Protein AF-A0A1I5AFT9-F1 (afdb_monomer)

Solvent-accessible surface area (backbone atoms only — not comparable to full-atom values): 16096 Å² total; per-residue (Å²): 145,75,62,68,69,51,54,53,48,53,50,51,53,49,50,52,51,50,51,50,50,51,50,50,50,52,49,52,54,50,49,52,52,50,52,48,53,51,50,56,48,51,54,50,51,52,60,47,51,57,49,50,54,50,50,52,51,54,49,51,52,52,52,54,47,54,51,51,53,50,50,50,52,51,49,51,53,49,51,53,50,50,52,52,49,49,54,51,50,5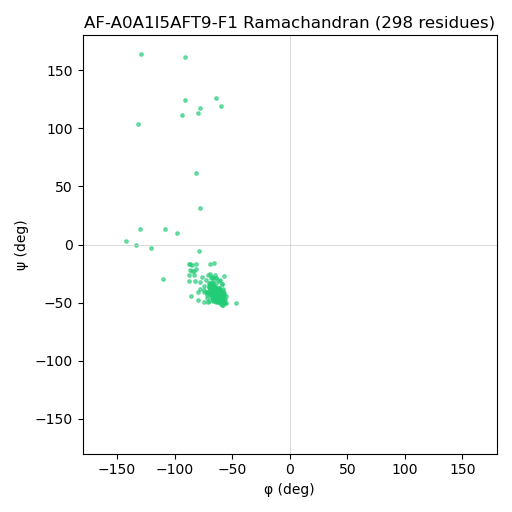1,54,50,49,51,53,50,52,52,51,51,52,52,52,50,52,50,49,52,52,53,44,50,54,49,37,72,68,31,66,67,55,48,52,29,45,51,52,53,52,47,53,54,48,50,52,51,51,50,54,52,50,55,49,52,54,52,50,53,54,49,53,64,58,35,68,72,44,90,49,64,70,58,23,54,54,53,47,52,53,51,49,54,51,50,50,51,49,52,55,45,52,54,51,51,47,52,51,53,52,51,52,52,49,51,52,50,40,62,74,58,48,75,46,74,63,50,55,51,50,53,51,50,52,51,40,49,54,50,78,36,42,70,62,48,41,71,78,44,84,59,54,58,58,59,52,51,51,50,54,49,51,51,50,53,51,54,46,41,48,72,64,46,87,49,68,66,61,36,50,52,51,54,50,50,51,51,50,47,55,49,48,52,53,48,48,55,48,41,60,61,43,47,69,49,46,63,65,64,47,57,64,58,61,54,60,66,65,76,76,114

Secondary structure (DSSP, 8-state):
--SHHHHHHHHHHHHHHHHHHHHHHHHHHHHHHHHHHHHHHHHHHHHHHHHHHHHHHHHHHHHHHHHHHHHHHHHHHHHHHHHHHHHHHHHHHHHHHHHHHHHHHHHHHHHHHHHHH-HHHHHHHHHHHHHHHHHHHHHHHHHHHHHHHHHHHHTT-S-HHHHHHHHHHHHHHHHHHHHHHHHHHHHHHHHHHHHHHHHHS-SHHHHHHHHHHHHHHHHSHHHHHHH--S-HHHHHHHHHHHHHHHHHHHH---HHHHHHHHHHHHHHHHHHHHHHHHHHHHHHHHHHHHHHHHHHHS--

pLDDT: mean 79.4, std 15.97, range [33.69, 96.88]

Mean predicted aligned error: 16.54 Å

Foldseek 3Di:
DPPPVVVVVVVVVVVVVVVVVVVVVVVVVVVVVVVVVVVVVVVVVVVVVVVVVVVVVVVVVVVVVVVVVVVVVVVVVVVVVVVVVVVVVVVVVVVVVVVVVVVLVVLVVVLVVLCVVDPLNVVLVVVVVVVVVVVVVVVVVVLVVVLVVLLVVLVPPPDPVVSVVVSVVVNVVVVCVVCVCVVVVCVVVVVVVVVLCVVQPPDPVNSVVLSVLSNCCRVCVVVCCVVPVHRSVVVSVVVNVVVSLVSSLVRDPDPVVNVCSVVVVVCVVVVVVVVVVCVVCVVVVVVVVVVVVVVVVVPD

Radius of gyration: 55.95 Å; Cα contacts (8 Å, |Δi|>4): 75; chains: 1; bounding box: 108×81×176 Å

Sequence (300 aa):
MKLSEKRTKEKAEAEVKAAKANAQKAIADAETRAQKAIGDLADRESKVSIREAKIEWEVGQRAGKIVREFEQKLWKKHEEKQKQLSKKYDAMTIKYKSVMYASLLYGIITTLITAIQSETIQTDLIRAVQMLGQGTEMLVTTMYEAIKAIAGITSYIPNEFLSIVVYWVIIVFLSVAMLGIVGIGLFIVGRKYYSFFVEYQKDELTVFVCLMDLALMVFADKLIKTIIPVNIVIIGIVIFCIYSALRGVIEMKDKDAQYKLVSGVIVSFIGVGVTALLIHMIGGWVILALPFAGLFILKG

Structure (mmCIF, N/CA/C/O backbone):
data_AF-A0A1I5AFT9-F1
#
_entry.id   AF-A0A1I5AFT9-F1
#
loop_
_atom_site.group_PDB
_atom_site.id
_atom_site.type_symbol
_atom_site.label_atom_id
_atom_site.label_alt_id
_atom_site.label_comp_id
_atom_site.label_asym_id
_atom_site.label_entity_id
_atom_site.label_seq_id
_atom_site.pdbx_PDB_ins_code
_atom_site.Cartn_x
_atom_site.Cartn_y
_atom_site.Cartn_z
_atom_site.occupancy
_atom_site.B_iso_or_equiv
_atom_site.auth_seq_id
_atom_site.auth_comp_id
_atom_site.auth_asym_id
_atom_site.auth_atom_id
_atom_site.pdbx_PDB_model_num
ATOM 1 N N . MET A 1 1 ? -66.348 -58.637 119.161 1.00 49.78 1 MET A N 1
ATOM 2 C CA . MET A 1 1 ? -65.214 -57.839 118.640 1.00 49.78 1 MET A CA 1
ATOM 3 C C . MET A 1 1 ? -64.905 -58.098 117.147 1.00 49.78 1 MET A C 1
ATOM 5 O O . MET A 1 1 ? -63.752 -58.047 116.768 1.00 49.78 1 MET A O 1
ATOM 9 N N . LYS A 1 2 ? -65.900 -58.372 116.274 1.00 51.91 2 LYS A N 1
ATOM 10 C CA . LYS A 1 2 ? -65.671 -58.613 114.821 1.00 51.91 2 LYS A CA 1
ATOM 11 C C . LYS A 1 2 ? -66.625 -57.857 113.868 1.00 51.91 2 LYS A C 1
ATOM 13 O O . LYS A 1 2 ? -66.508 -58.000 112.658 1.00 51.91 2 LYS A O 1
ATOM 18 N N . LEU A 1 3 ? -67.574 -57.063 114.389 1.00 52.12 3 LEU A N 1
ATOM 19 C CA . LEU A 1 3 ? -68.638 -56.430 113.584 1.00 52.12 3 LEU A CA 1
ATOM 20 C C . LEU A 1 3 ? -68.495 -54.901 113.440 1.00 52.12 3 LEU A C 1
ATOM 22 O O . LEU A 1 3 ? -68.893 -54.353 112.415 1.00 52.12 3 LEU A O 1
ATOM 26 N N . SER A 1 4 ? -67.912 -54.208 114.430 1.00 55.78 4 SER A N 1
ATOM 27 C CA . SER A 1 4 ? -67.738 -52.746 114.382 1.00 55.78 4 SER A CA 1
ATOM 28 C C . SER A 1 4 ? -66.617 -52.325 113.432 1.00 55.78 4 SER A C 1
ATOM 30 O O . SER A 1 4 ? -66.825 -51.398 112.661 1.00 55.78 4 SER A O 1
ATOM 32 N N . GLU A 1 5 ? -65.498 -53.059 113.397 1.00 57.16 5 GLU A N 1
ATOM 33 C CA . GLU A 1 5 ? -64.393 -52.838 112.445 1.00 57.16 5 GLU A CA 1
ATOM 34 C C . GLU A 1 5 ? -64.798 -53.065 110.982 1.00 57.16 5 GLU A C 1
ATOM 36 O O . GLU A 1 5 ? -64.247 -52.441 110.078 1.00 57.16 5 GLU A O 1
ATOM 41 N N . LYS A 1 6 ? -65.782 -53.939 110.733 1.00 58.44 6 LYS A N 1
ATOM 42 C CA . LYS A 1 6 ? -66.264 -54.238 109.379 1.00 58.44 6 LYS A CA 1
ATOM 43 C C . LYS A 1 6 ? -67.120 -53.094 108.823 1.00 58.44 6 LYS A C 1
ATOM 45 O O . LYS A 1 6 ? -66.934 -52.702 107.679 1.00 58.44 6 LYS A O 1
ATOM 50 N N . ARG A 1 7 ? -67.979 -52.495 109.661 1.00 61.03 7 ARG A N 1
ATOM 51 C CA . ARG A 1 7 ? -68.797 -51.324 109.294 1.00 61.03 7 ARG A CA 1
ATOM 52 C C . ARG A 1 7 ? -67.974 -50.048 109.122 1.00 61.03 7 ARG A C 1
ATOM 54 O O . ARG A 1 7 ? -68.286 -49.260 108.237 1.00 61.03 7 ARG A O 1
ATOM 61 N N . THR A 1 8 ? -66.937 -49.823 109.933 1.00 64.75 8 THR A N 1
ATOM 62 C CA . THR A 1 8 ? -66.026 -48.682 109.728 1.00 64.75 8 THR A CA 1
ATOM 63 C C . THR A 1 8 ? -65.158 -48.858 108.486 1.00 64.75 8 THR A C 1
ATOM 65 O O . THR A 1 8 ? -64.966 -47.881 107.767 1.00 64.75 8 THR A O 1
ATOM 68 N N . LYS A 1 9 ? -64.712 -50.083 108.167 1.00 67.81 9 LYS A N 1
ATOM 69 C CA . LYS A 1 9 ? -64.052 -50.373 106.883 1.00 67.81 9 LYS A CA 1
ATOM 70 C C . LYS A 1 9 ? -64.972 -50.162 105.682 1.00 67.81 9 LYS A C 1
ATOM 72 O O . LYS A 1 9 ? -64.572 -49.466 104.762 1.00 67.81 9 LYS A O 1
ATOM 77 N N . GLU A 1 10 ? -66.204 -50.668 105.710 1.00 69.69 10 GLU A N 1
ATOM 78 C CA . GLU A 1 10 ? -67.164 -50.484 104.607 1.00 69.69 10 GLU A CA 1
ATOM 79 C C . GLU A 1 10 ? -67.509 -49.006 104.369 1.00 69.69 10 GLU A C 1
ATOM 81 O O . GLU A 1 10 ? -67.641 -48.573 103.225 1.00 69.69 10 GLU A O 1
ATOM 86 N N . LYS A 1 11 ? -67.620 -48.204 105.437 1.00 69.62 11 LYS A N 1
ATOM 87 C CA . LYS A 1 11 ? -67.913 -46.768 105.331 1.00 69.62 11 LYS A CA 1
ATOM 88 C C . LYS A 1 11 ? -66.717 -45.972 104.796 1.00 69.62 11 LYS A C 1
ATOM 90 O O . LYS A 1 11 ? -66.899 -45.122 103.931 1.00 69.62 11 LYS A O 1
ATOM 95 N N . ALA A 1 12 ? -65.503 -46.302 105.242 1.00 73.56 12 ALA A N 1
ATOM 96 C CA . ALA A 1 12 ? -64.273 -45.722 104.708 1.00 73.56 12 ALA A CA 1
ATOM 97 C C . ALA A 1 12 ? -64.044 -46.124 103.239 1.00 73.56 12 ALA A C 1
ATOM 99 O O . ALA A 1 12 ? -63.680 -45.288 102.418 1.00 73.56 12 ALA A O 1
ATOM 100 N N . GLU A 1 13 ? -64.320 -47.376 102.870 1.00 73.31 13 GLU A N 1
ATOM 101 C CA . GLU A 1 13 ? -64.258 -47.841 101.481 1.00 73.31 13 GLU A CA 1
ATOM 102 C C . GLU A 1 13 ? -65.305 -47.148 100.595 1.00 73.31 13 GLU A C 1
ATOM 104 O O . GLU A 1 13 ? -65.000 -46.788 99.457 1.00 73.31 13 GLU A O 1
ATOM 109 N N . ALA A 1 14 ? -66.513 -46.892 101.109 1.00 75.19 14 ALA A N 1
ATOM 110 C CA . ALA A 1 14 ? -67.554 -46.154 100.395 1.00 75.19 14 ALA A CA 1
ATOM 111 C C . ALA A 1 14 ? -67.197 -44.670 100.189 1.00 75.19 14 ALA A C 1
ATOM 113 O O . ALA A 1 14 ? -67.382 -44.147 99.088 1.00 75.19 14 ALA A O 1
ATOM 114 N N . GLU A 1 15 ? -66.640 -44.001 101.202 1.00 75.38 15 GLU A N 1
ATOM 115 C CA . GLU A 1 15 ? -66.175 -42.610 101.101 1.00 75.38 15 GLU A CA 1
ATOM 116 C C . GLU A 1 15 ? -64.971 -42.475 100.162 1.00 75.38 15 GLU A C 1
ATOM 118 O O . GLU A 1 15 ? -64.952 -41.579 99.318 1.00 75.38 15 GLU A O 1
ATOM 123 N N . VAL A 1 16 ? -64.017 -43.411 100.208 1.00 78.50 16 VAL A N 1
ATOM 124 C CA . VAL A 1 16 ? -62.902 -43.468 99.250 1.00 78.50 16 VAL A CA 1
ATOM 125 C C . VAL A 1 16 ? -63.422 -43.690 97.830 1.00 78.50 16 VAL A C 1
ATOM 127 O O . VAL A 1 16 ? -62.942 -43.051 96.896 1.00 78.50 16 VAL A O 1
ATOM 130 N N . LYS A 1 17 ? -64.436 -44.542 97.638 1.00 79.12 17 LYS A N 1
ATOM 131 C CA . LYS A 1 17 ? -65.036 -44.791 96.318 1.00 79.12 17 LYS A CA 1
ATOM 132 C C . LYS A 1 17 ? -65.779 -43.563 95.782 1.00 79.12 17 LYS A C 1
ATOM 134 O O . LYS A 1 17 ? -65.647 -43.252 94.599 1.00 79.12 17 LYS A O 1
ATOM 139 N N . ALA A 1 18 ? -66.499 -42.837 96.637 1.00 76.62 18 ALA A N 1
ATOM 140 C CA . ALA A 1 18 ? -67.180 -41.592 96.279 1.00 76.62 18 ALA A CA 1
ATOM 141 C C . ALA A 1 18 ? -66.190 -40.453 95.977 1.00 76.62 18 ALA A C 1
ATOM 143 O O . ALA A 1 18 ? -66.336 -39.760 94.970 1.00 76.62 18 ALA A O 1
ATOM 144 N N . ALA A 1 19 ? -65.138 -40.303 96.787 1.00 78.25 19 ALA A N 1
ATOM 145 C CA . ALA A 1 19 ? -64.063 -39.344 96.543 1.00 78.25 19 ALA A CA 1
ATOM 146 C C . ALA A 1 19 ? -63.321 -39.652 95.234 1.00 78.25 19 ALA A C 1
ATOM 148 O O . ALA A 1 19 ? -63.046 -38.745 94.451 1.00 78.25 19 ALA A O 1
ATOM 149 N N . LYS A 1 20 ? -63.070 -40.934 94.943 1.00 79.19 20 LYS A N 1
ATOM 150 C CA . LYS A 1 20 ? -62.435 -41.382 93.697 1.00 79.19 20 LYS A CA 1
ATOM 151 C C . LYS A 1 20 ? -63.324 -41.135 92.473 1.00 79.19 20 LYS A C 1
ATOM 153 O O . LYS A 1 20 ? -62.813 -40.708 91.443 1.00 79.19 20 LYS A O 1
ATOM 158 N N . ALA A 1 21 ? -64.640 -41.321 92.595 1.00 79.94 21 ALA A N 1
ATOM 159 C CA . ALA A 1 21 ? -65.601 -41.015 91.532 1.00 79.94 21 ALA A CA 1
ATOM 160 C C . ALA A 1 21 ? -65.726 -39.502 91.264 1.00 79.94 21 ALA A C 1
ATOM 162 O O . ALA A 1 21 ? -65.771 -39.085 90.107 1.00 79.94 21 ALA A O 1
ATOM 163 N N . ASN A 1 22 ? -65.730 -38.669 92.310 1.00 79.75 22 ASN A N 1
ATOM 164 C CA . ASN A 1 22 ? -65.721 -37.209 92.163 1.00 79.75 22 ASN A CA 1
ATOM 165 C C . ASN A 1 22 ? -64.400 -36.699 91.576 1.00 79.75 22 ASN A C 1
ATOM 167 O O . ASN A 1 22 ? -64.421 -35.846 90.692 1.00 79.75 22 ASN A O 1
ATOM 171 N N . ALA A 1 23 ? -63.265 -37.257 92.005 1.00 78.19 23 ALA A N 1
ATOM 172 C CA . ALA A 1 23 ? -61.966 -36.962 91.410 1.00 78.19 23 ALA A CA 1
ATOM 173 C C . ALA A 1 23 ? -61.927 -37.361 89.925 1.00 78.19 23 ALA A C 1
ATOM 175 O O . ALA A 1 23 ? -61.487 -36.571 89.099 1.00 78.19 23 ALA A O 1
ATOM 176 N N . GLN A 1 24 ? -62.464 -38.530 89.557 1.00 82.19 24 GLN A N 1
ATOM 177 C CA . GLN A 1 24 ? -62.573 -38.955 88.155 1.00 82.19 24 GLN A CA 1
ATOM 178 C C . GLN A 1 24 ? -63.474 -38.040 87.322 1.00 82.19 24 GLN A C 1
ATOM 180 O O . GLN A 1 24 ? -63.11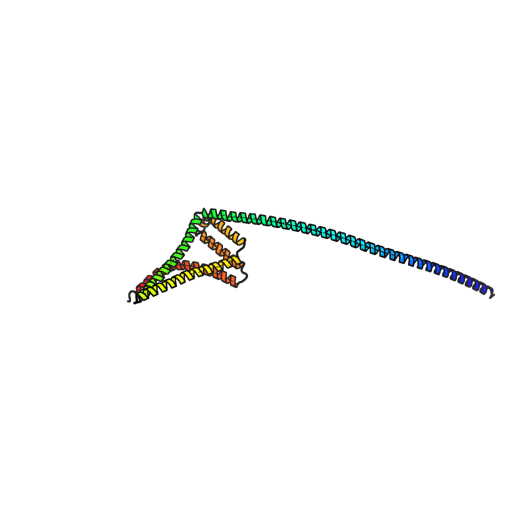6 -37.711 86.196 1.00 82.19 24 GLN A O 1
ATOM 185 N N . LYS A 1 25 ? -64.609 -37.584 87.865 1.00 84.25 25 LYS A N 1
ATOM 186 C CA . LYS A 1 25 ? -65.462 -36.598 87.186 1.00 84.25 25 LYS A CA 1
ATOM 187 C C . LYS A 1 25 ? -64.741 -35.272 86.968 1.00 84.25 25 LYS A C 1
ATOM 189 O O . LYS A 1 25 ? -64.824 -34.729 85.876 1.00 84.25 25 LYS A O 1
ATOM 194 N N . ALA A 1 26 ? -64.028 -34.768 87.973 1.00 81.12 26 ALA A N 1
ATOM 195 C CA . ALA A 1 26 ? -63.267 -33.526 87.855 1.00 81.12 26 ALA A CA 1
ATOM 196 C C . ALA A 1 26 ? -62.117 -33.644 86.839 1.00 81.12 26 ALA A C 1
ATOM 198 O O . ALA A 1 26 ? -61.883 -32.706 86.083 1.00 81.12 26 ALA A O 1
ATOM 199 N N . ILE A 1 27 ? -61.445 -34.800 86.785 1.00 78.62 27 ILE A N 1
ATOM 200 C CA . ILE A 1 27 ? -60.414 -35.101 85.781 1.00 78.62 27 ILE A CA 1
ATOM 201 C C . ILE A 1 27 ? -61.030 -35.138 84.379 1.00 78.62 27 ILE A C 1
ATOM 203 O O . ILE A 1 27 ? -60.524 -34.461 83.492 1.00 78.62 27 ILE A O 1
ATOM 207 N N . ALA A 1 28 ? -62.156 -35.830 84.191 1.00 81.94 28 ALA A N 1
ATOM 208 C CA . ALA A 1 28 ? -62.835 -35.897 82.896 1.00 81.94 28 ALA A CA 1
ATOM 209 C C . ALA A 1 28 ? -63.329 -34.516 82.424 1.00 81.94 28 ALA A C 1
ATOM 211 O O . ALA A 1 28 ? -63.161 -34.153 81.262 1.00 81.94 28 ALA A O 1
ATOM 212 N N . ASP A 1 29 ? -63.892 -33.702 83.321 1.00 84.44 29 ASP A N 1
ATOM 213 C CA . ASP A 1 29 ? -64.357 -32.347 82.995 1.00 84.44 29 ASP A CA 1
ATOM 214 C C . ASP A 1 29 ? -63.177 -31.415 82.652 1.00 84.44 29 ASP A C 1
ATOM 216 O O . ASP A 1 29 ? -63.260 -30.604 81.725 1.00 84.44 29 ASP A O 1
ATOM 220 N N . ALA A 1 30 ? -62.045 -31.565 83.351 1.00 82.69 30 ALA A N 1
ATOM 221 C CA . ALA A 1 30 ? -60.804 -30.853 83.054 1.00 82.69 30 ALA A CA 1
ATOM 222 C C . ALA A 1 30 ? -60.190 -31.284 81.710 1.00 82.69 30 ALA A C 1
ATOM 224 O O . ALA A 1 30 ? -59.796 -30.421 80.927 1.00 82.69 30 ALA A O 1
ATOM 225 N N . GLU A 1 31 ? -60.169 -32.583 81.399 1.00 85.81 31 GLU A N 1
ATOM 226 C CA . GLU A 1 31 ? -59.715 -33.122 80.108 1.00 85.81 31 GLU A CA 1
ATOM 227 C C . GLU A 1 31 ? -60.587 -32.631 78.951 1.00 85.81 31 GLU A C 1
ATOM 229 O O . GLU A 1 31 ? -60.065 -32.224 77.916 1.00 85.81 31 GLU A O 1
ATOM 234 N N . THR A 1 32 ? -61.907 -32.579 79.139 1.00 86.69 32 THR A N 1
ATOM 235 C CA . THR A 1 32 ? -62.839 -32.108 78.103 1.00 86.69 32 THR A CA 1
ATOM 236 C C . THR A 1 32 ? -62.634 -30.617 77.811 1.00 86.69 32 THR A C 1
ATOM 238 O O . THR A 1 32 ? -62.627 -30.189 76.654 1.00 86.69 32 THR A O 1
ATOM 241 N N . ARG A 1 33 ? -62.413 -29.799 78.852 1.00 84.81 33 ARG A N 1
ATOM 242 C CA . ARG A 1 33 ? -62.080 -28.372 78.691 1.00 84.81 33 ARG A CA 1
ATOM 243 C C . ARG A 1 33 ? -60.705 -28.174 78.061 1.00 84.81 33 ARG A C 1
ATOM 245 O O . ARG A 1 33 ? -60.568 -27.301 77.208 1.00 84.81 33 ARG A O 1
ATOM 252 N N . ALA A 1 34 ? -59.721 -28.990 78.437 1.00 83.62 34 ALA A N 1
ATOM 253 C CA . ALA A 1 34 ? -58.397 -28.976 77.828 1.00 83.62 34 ALA A CA 1
ATOM 254 C C . ALA A 1 34 ? -58.471 -29.338 76.336 1.00 83.62 34 ALA A C 1
ATOM 256 O O . ALA A 1 34 ? -57.926 -28.610 75.515 1.00 83.62 34 ALA A O 1
ATOM 257 N N . GLN A 1 35 ? -59.219 -30.379 75.958 1.00 86.38 35 GLN A N 1
ATOM 258 C CA . GLN A 1 35 ? -59.428 -30.761 74.556 1.00 86.38 35 GLN A CA 1
ATOM 259 C C . GLN A 1 35 ? -60.122 -29.665 73.747 1.00 86.38 35 GLN A C 1
ATOM 261 O O . GLN A 1 35 ? -59.714 -29.383 72.622 1.00 86.38 35 GLN A O 1
ATOM 266 N N . LYS A 1 36 ? -61.138 -29.009 74.318 1.00 90.00 36 LYS A N 1
ATOM 267 C CA . LYS A 1 36 ? -61.814 -27.893 73.650 1.00 90.00 36 LYS A CA 1
ATOM 268 C C . LYS A 1 36 ? -60.878 -26.697 73.450 1.00 90.00 36 LYS A C 1
ATOM 270 O O . LYS A 1 36 ? -60.826 -26.150 72.356 1.00 90.00 36 LYS A O 1
ATOM 275 N N . ALA A 1 37 ? -60.090 -26.344 74.468 1.00 87.38 37 ALA A N 1
ATOM 276 C CA . ALA A 1 37 ? -59.091 -25.282 74.366 1.00 87.38 37 ALA A CA 1
ATOM 277 C C . ALA A 1 37 ? -57.992 -25.609 73.339 1.00 87.38 37 ALA A C 1
ATOM 279 O O . ALA A 1 37 ? -57.580 -24.725 72.593 1.00 87.38 37 ALA A O 1
ATOM 280 N N . ILE A 1 38 ? -57.555 -26.871 73.257 1.00 88.12 38 ILE A N 1
ATOM 281 C CA . ILE A 1 38 ? -56.602 -27.346 72.242 1.00 88.12 38 ILE A CA 1
ATOM 282 C C . ILE A 1 38 ? -57.206 -27.230 70.834 1.00 88.12 38 ILE A C 1
ATOM 284 O O . ILE A 1 38 ? -56.530 -26.760 69.924 1.00 88.12 38 ILE A O 1
ATOM 288 N N . GLY A 1 39 ? -58.477 -27.600 70.652 1.00 88.19 39 GLY A N 1
ATOM 289 C CA . GLY A 1 39 ? -59.180 -27.451 69.374 1.00 88.19 39 GLY A CA 1
ATOM 290 C C . GLY A 1 39 ? -59.324 -25.990 68.934 1.00 88.19 39 GLY A C 1
ATOM 291 O O . GLY A 1 39 ? -59.024 -25.659 67.787 1.00 88.19 39 GLY A O 1
ATOM 292 N N . ASP A 1 40 ? -59.709 -25.102 69.853 1.00 90.19 40 ASP A N 1
ATOM 293 C CA . ASP A 1 40 ? -59.838 -23.664 69.583 1.00 90.19 40 ASP A CA 1
ATOM 294 C C . ASP A 1 40 ? -58.474 -23.008 69.278 1.00 90.19 40 ASP A C 1
ATOM 296 O O . ASP A 1 40 ? -58.379 -22.107 68.437 1.00 90.19 40 ASP A O 1
ATOM 300 N N . LEU A 1 41 ? -57.400 -23.463 69.937 1.00 90.38 41 LEU A N 1
ATOM 301 C CA . LEU A 1 41 ? -56.027 -23.044 69.639 1.00 90.38 41 LEU A CA 1
ATOM 302 C C . LEU A 1 41 ? -55.580 -23.524 68.254 1.00 90.38 41 LEU A C 1
ATOM 304 O O . LEU A 1 41 ? -55.063 -22.713 67.489 1.00 90.38 41 LEU A O 1
ATOM 308 N N . ALA A 1 42 ? -55.846 -24.783 67.897 1.00 88.56 42 ALA A N 1
ATOM 309 C CA . ALA A 1 42 ? -55.507 -25.335 66.586 1.00 88.56 42 ALA A CA 1
ATOM 310 C C . ALA A 1 42 ? -56.230 -24.606 65.432 1.00 88.56 42 ALA A C 1
ATOM 312 O O . ALA A 1 42 ? -55.622 -24.310 64.402 1.00 88.56 42 ALA A O 1
ATOM 313 N N . ASP A 1 43 ? -57.509 -24.245 65.606 1.00 89.56 43 ASP A N 1
ATOM 314 C CA . ASP A 1 43 ? -58.255 -23.445 64.620 1.00 89.56 43 ASP A CA 1
ATOM 315 C C . ASP A 1 43 ? -57.692 -22.016 64.491 1.00 89.56 43 ASP A C 1
ATOM 317 O O . ASP A 1 43 ? -57.561 -21.479 63.384 1.00 89.56 43 ASP A O 1
ATOM 321 N N . ARG A 1 44 ? -57.289 -21.392 65.609 1.00 90.50 44 ARG A N 1
ATOM 322 C CA . ARG A 1 44 ? -56.608 -20.085 65.576 1.00 90.50 44 ARG A CA 1
ATOM 323 C C . ARG A 1 44 ? -55.253 -20.163 64.884 1.00 90.50 44 ARG A C 1
ATOM 325 O O . ARG A 1 44 ? -54.984 -19.299 64.052 1.00 90.50 44 ARG A O 1
ATOM 332 N N . GLU A 1 45 ? -54.432 -21.163 65.190 1.00 90.69 45 GLU A N 1
ATOM 333 C CA . GLU A 1 45 ? -53.131 -21.372 64.543 1.00 90.69 45 GLU A CA 1
ATOM 334 C C . GLU A 1 45 ? -53.288 -21.579 63.035 1.00 90.69 45 GLU A C 1
ATOM 336 O O . GLU A 1 45 ? -52.599 -20.924 62.254 1.00 90.69 45 GLU A O 1
ATOM 341 N N . SER A 1 46 ? -54.271 -22.375 62.603 1.00 91.50 46 SER A N 1
ATOM 342 C CA . SER A 1 46 ? -54.588 -22.553 61.180 1.00 91.50 46 SER A CA 1
ATOM 343 C C . SER A 1 46 ? -54.950 -21.226 60.494 1.00 91.50 46 SER A C 1
ATOM 345 O O . SER A 1 46 ? -54.397 -20.876 59.448 1.00 91.50 46 SER A O 1
ATOM 347 N N . LYS A 1 47 ? -55.825 -20.418 61.110 1.00 91.06 47 LYS A N 1
ATOM 348 C CA . LYS A 1 47 ? -56.224 -19.099 60.580 1.00 91.06 47 LYS A CA 1
ATOM 349 C C . LYS A 1 47 ? -55.095 -18.068 60.583 1.00 91.06 47 LYS A C 1
ATOM 351 O O . LYS A 1 47 ? -55.142 -17.113 59.801 1.00 91.06 47 LYS A O 1
ATOM 356 N N . VAL A 1 48 ? -54.132 -18.181 61.495 1.00 91.31 48 VAL A N 1
ATOM 357 C CA . VAL A 1 48 ? -52.933 -17.330 61.516 1.00 91.31 48 VAL A CA 1
ATOM 358 C C . VAL A 1 48 ? -51.987 -17.756 60.397 1.00 91.31 48 VAL A C 1
ATOM 360 O O . VAL A 1 48 ? -51.664 -16.917 59.562 1.00 91.31 48 VAL A O 1
ATOM 363 N N . SER A 1 49 ? -51.693 -19.051 60.280 1.00 89.69 49 SER A N 1
ATOM 364 C CA . SER A 1 49 ? -50.833 -19.611 59.231 1.00 89.69 49 SER A CA 1
ATOM 365 C C . SER A 1 49 ? -51.304 -19.244 57.816 1.00 89.69 49 SER A C 1
ATOM 367 O O . SER A 1 49 ? -50.513 -18.784 56.995 1.00 89.69 49 SER A O 1
ATOM 369 N N . ILE A 1 50 ? -52.610 -19.340 57.532 1.00 90.88 50 ILE A N 1
ATOM 370 C CA . ILE A 1 50 ? -53.166 -18.954 56.221 1.00 90.88 50 ILE A CA 1
ATOM 371 C C . ILE A 1 50 ? -52.965 -17.455 55.939 1.00 90.88 50 ILE A C 1
ATOM 373 O O . ILE A 1 50 ? -52.694 -17.058 54.803 1.00 90.88 50 ILE A O 1
ATOM 377 N N . ARG A 1 51 ? -53.110 -16.598 56.958 1.00 89.62 51 ARG A N 1
ATOM 378 C CA . ARG A 1 51 ? -52.916 -15.149 56.807 1.00 89.62 51 ARG A CA 1
ATOM 379 C C . ARG A 1 51 ? -51.449 -14.789 56.623 1.00 89.62 51 ARG A C 1
ATOM 381 O O . ARG A 1 51 ? -51.161 -13.945 55.781 1.00 89.62 51 ARG A O 1
ATOM 388 N N . GLU A 1 52 ? -50.553 -15.436 57.356 1.00 90.62 52 GLU A N 1
ATOM 389 C CA . GLU A 1 52 ? -49.106 -15.271 57.205 1.00 90.62 52 GLU A CA 1
ATOM 390 C C . GLU A 1 52 ? -48.656 -15.686 55.805 1.00 90.62 52 GLU A C 1
ATOM 392 O O . GLU A 1 52 ? -48.065 -14.869 55.105 1.00 90.62 52 GLU A O 1
ATOM 397 N N . ALA A 1 53 ? -49.071 -16.862 55.325 1.00 89.56 53 ALA A N 1
ATOM 398 C CA . ALA A 1 53 ? -48.767 -17.320 53.968 1.00 89.56 53 ALA A CA 1
ATOM 399 C C . ALA A 1 53 ? -49.282 -16.351 52.885 1.00 89.56 53 ALA A C 1
ATOM 401 O O . ALA A 1 53 ? -48.610 -16.099 51.882 1.00 89.56 53 ALA A O 1
ATOM 402 N N . LYS A 1 54 ? -50.469 -15.758 53.083 1.00 93.44 54 LYS A N 1
ATOM 403 C CA . LYS A 1 54 ? -51.007 -14.741 52.167 1.00 93.44 54 LYS A CA 1
ATOM 404 C C . LYS A 1 54 ? -50.166 -13.461 52.177 1.00 93.44 54 LYS A C 1
ATOM 406 O O . LYS A 1 54 ? -49.887 -12.913 51.111 1.00 93.44 54 LYS A O 1
ATOM 411 N N . ILE A 1 55 ? -49.774 -12.984 53.358 1.00 90.38 55 ILE A N 1
ATOM 412 C CA . ILE A 1 55 ? -48.925 -11.797 53.505 1.00 90.38 55 ILE A CA 1
ATOM 413 C C . ILE A 1 55 ? -47.557 -12.053 52.868 1.00 90.38 55 ILE A C 1
ATOM 415 O O . ILE A 1 55 ? -47.090 -11.216 52.102 1.00 90.38 55 ILE A O 1
ATOM 419 N N . GLU A 1 56 ? -46.947 -13.213 53.109 1.00 89.38 56 GLU A N 1
ATOM 420 C CA . GLU A 1 56 ? -45.676 -13.605 52.495 1.00 89.38 56 GLU A CA 1
ATOM 421 C C . GLU A 1 56 ? -45.761 -13.625 50.967 1.00 89.38 56 GLU A C 1
ATOM 423 O O . GLU A 1 56 ? -44.886 -13.078 50.292 1.00 89.38 56 GLU A O 1
ATOM 428 N N . TRP A 1 57 ? -46.842 -14.174 50.406 1.00 90.44 57 TRP A N 1
ATOM 429 C CA . TRP A 1 57 ? -47.058 -14.170 48.962 1.00 90.44 57 TRP A CA 1
ATOM 430 C C . TRP A 1 57 ? -47.214 -12.749 48.399 1.00 90.44 57 TRP A C 1
ATOM 432 O O . TRP A 1 57 ? -46.571 -12.403 47.404 1.00 90.44 57 TRP A O 1
ATOM 442 N N . GLU A 1 58 ? -48.020 -11.894 49.038 1.00 90.69 58 GLU A N 1
ATOM 443 C CA . GLU A 1 58 ? -48.207 -10.502 48.604 1.00 90.69 58 GLU A CA 1
ATOM 444 C C . GLU A 1 58 ? -46.911 -9.683 48.714 1.00 90.69 58 GLU A C 1
ATOM 446 O O . GLU A 1 58 ? -46.584 -8.907 47.807 1.00 90.69 58 GLU A O 1
ATOM 451 N N . VAL A 1 59 ? -46.149 -9.868 49.795 1.00 91.69 59 VAL A N 1
ATOM 452 C CA . VAL A 1 59 ? -44.845 -9.226 50.005 1.00 91.69 59 VAL A CA 1
ATOM 453 C C . VAL A 1 59 ? -43.845 -9.710 48.960 1.00 91.69 59 VAL A C 1
ATOM 455 O O . VAL A 1 59 ? -43.187 -8.878 48.336 1.00 91.69 59 VAL A O 1
ATOM 458 N N . GLY A 1 60 ? -43.782 -11.016 48.690 1.00 90.25 60 GLY A N 1
ATOM 459 C CA . GLY A 1 60 ? -42.924 -11.593 47.656 1.00 90.25 60 GLY A CA 1
ATOM 460 C C . GLY A 1 60 ? -43.239 -11.053 46.258 1.00 90.25 60 GLY A C 1
ATOM 461 O O . GLY A 1 60 ? -42.332 -10.665 45.521 1.00 90.25 60 GLY A O 1
ATOM 462 N N . GLN A 1 61 ? -44.523 -10.930 45.906 1.00 91.75 61 GLN A N 1
ATOM 463 C CA . GLN A 1 61 ? -44.951 -10.339 44.633 1.00 91.75 61 GLN A CA 1
ATOM 464 C C . GLN A 1 61 ? -44.568 -8.859 44.521 1.00 91.75 61 GLN A C 1
ATOM 466 O O . GLN A 1 61 ? -44.043 -8.430 43.489 1.00 91.75 61 GLN A O 1
ATOM 471 N N . ARG A 1 62 ? -44.795 -8.065 45.577 1.00 91.75 62 ARG A N 1
ATOM 472 C CA . ARG A 1 62 ? -44.431 -6.638 45.593 1.00 91.75 62 ARG A CA 1
ATOM 473 C C . ARG A 1 62 ? -42.921 -6.438 45.533 1.00 91.75 62 ARG A C 1
ATOM 475 O O . ARG A 1 62 ? -42.460 -5.646 44.714 1.00 91.75 62 ARG A O 1
ATOM 482 N N . ALA A 1 63 ? -42.158 -7.181 46.332 1.00 90.62 63 ALA A N 1
ATOM 483 C CA . ALA A 1 63 ? -40.700 -7.151 46.312 1.00 90.62 63 ALA A CA 1
ATOM 484 C C . ALA A 1 63 ? -40.165 -7.539 44.925 1.00 90.62 63 ALA A C 1
ATOM 486 O O . ALA A 1 63 ? -39.380 -6.798 44.336 1.00 90.62 63 ALA A O 1
ATOM 487 N N . GLY A 1 64 ? -40.676 -8.626 44.337 1.00 91.06 64 GLY A N 1
ATOM 488 C CA . GLY A 1 64 ? -40.301 -9.060 42.991 1.00 91.06 64 GLY A CA 1
ATOM 489 C C . GLY A 1 64 ? -40.694 -8.073 41.885 1.00 91.06 64 GLY A C 1
ATOM 490 O O . GLY A 1 64 ? -40.023 -8.003 40.856 1.00 91.06 64 GLY A O 1
ATOM 491 N N . LYS A 1 65 ? -41.765 -7.290 42.060 1.00 94.19 65 LYS A N 1
ATOM 492 C CA . LYS A 1 65 ? -42.130 -6.214 41.125 1.00 94.19 65 LYS A CA 1
ATOM 493 C C . LYS A 1 65 ? -41.161 -5.033 41.228 1.00 94.19 65 LYS A C 1
ATOM 495 O O . LYS A 1 65 ? -40.683 -4.567 40.200 1.00 94.19 65 LYS A O 1
ATOM 500 N N . ILE A 1 66 ? -40.831 -4.599 42.445 1.00 93.31 66 ILE A N 1
ATOM 501 C CA . ILE A 1 66 ? -39.882 -3.500 42.687 1.00 93.31 66 ILE A CA 1
ATOM 502 C C . ILE A 1 66 ? -38.498 -3.850 42.127 1.00 93.31 66 ILE A C 1
ATOM 504 O O . ILE A 1 66 ? -37.892 -3.022 41.448 1.00 93.31 66 ILE A O 1
ATOM 508 N N . VAL A 1 67 ? -38.025 -5.082 42.351 1.00 93.94 67 VAL A N 1
ATOM 509 C CA . VAL A 1 67 ? -36.744 -5.563 41.808 1.00 93.94 67 VAL A CA 1
ATOM 510 C C . VAL A 1 67 ? -36.758 -5.529 40.281 1.00 93.94 67 VAL A C 1
ATOM 512 O O . VAL A 1 67 ? -35.878 -4.911 39.689 1.00 93.94 67 VAL A O 1
ATOM 515 N N . ARG A 1 68 ? -37.794 -6.081 39.636 1.00 92.75 68 ARG A N 1
ATOM 516 C CA . ARG A 1 68 ? -37.913 -6.065 38.167 1.00 92.75 68 ARG A CA 1
ATOM 517 C C . ARG A 1 68 ? -37.971 -4.651 37.590 1.00 92.75 68 ARG A C 1
ATOM 519 O O . ARG A 1 68 ? -37.343 -4.376 36.572 1.00 92.75 68 ARG A O 1
ATOM 526 N N . GLU A 1 69 ? -38.697 -3.735 38.228 1.00 95.25 69 GLU A N 1
ATOM 527 C CA . GLU A 1 69 ? -38.735 -2.329 37.807 1.00 95.25 69 GLU A CA 1
ATOM 528 C C . GLU A 1 69 ? -37.367 -1.649 37.955 1.00 95.25 69 GLU A C 1
ATOM 530 O O . GLU A 1 69 ? -36.973 -0.851 37.100 1.00 95.25 69 GLU A O 1
ATOM 535 N N . PHE A 1 70 ? -36.630 -1.959 39.023 1.00 95.38 70 PHE A N 1
ATOM 536 C CA . PHE A 1 70 ? -35.287 -1.434 39.247 1.00 95.38 70 PHE A CA 1
ATOM 537 C C . PHE A 1 70 ? -34.285 -1.985 38.227 1.00 95.38 70 PHE A C 1
ATOM 539 O O . PHE A 1 70 ? -33.550 -1.209 37.617 1.00 95.38 70 PHE A O 1
ATOM 546 N N . GLU A 1 71 ? -34.314 -3.291 37.964 1.00 94.88 71 GLU A N 1
ATOM 547 C CA . GLU A 1 71 ? -33.514 -3.947 36.926 1.00 94.88 71 GLU A CA 1
ATOM 548 C C . GLU A 1 71 ? -33.808 -3.367 35.541 1.00 94.88 71 GLU A C 1
ATOM 550 O O . GLU A 1 71 ? -32.882 -3.003 34.820 1.00 94.88 71 GLU A O 1
ATOM 555 N N . GLN A 1 72 ? -35.083 -3.179 35.183 1.00 94.81 72 GLN A N 1
ATOM 556 C CA . GLN A 1 72 ? -35.458 -2.554 33.912 1.00 94.81 72 GLN A CA 1
ATOM 557 C C . GLN A 1 72 ? -34.962 -1.108 33.803 1.00 94.81 72 GLN A C 1
ATOM 559 O O . GLN A 1 72 ? -34.504 -0.692 32.737 1.00 94.81 72 GLN A O 1
ATOM 564 N N . LYS A 1 73 ? -35.032 -0.326 34.888 1.00 96.06 73 LYS A N 1
ATOM 565 C CA . LYS A 1 73 ? -34.490 1.043 34.916 1.00 96.06 73 LYS A CA 1
ATOM 566 C C . LYS A 1 73 ? -32.972 1.050 34.751 1.00 96.06 73 LYS A C 1
ATOM 568 O O . LYS A 1 73 ? -32.453 1.875 33.999 1.00 96.06 73 LYS A O 1
ATOM 573 N N . LEU A 1 74 ? -32.264 0.144 35.426 1.00 95.50 74 LEU A N 1
ATOM 574 C CA . LEU A 1 74 ? -30.817 -0.011 35.279 1.00 95.50 74 LEU A CA 1
ATOM 575 C C . LEU A 1 74 ? -30.444 -0.428 33.857 1.00 95.50 74 LEU A C 1
ATOM 577 O O . LEU A 1 74 ? -29.545 0.177 33.276 1.00 95.50 74 LEU A O 1
ATOM 581 N N . TRP A 1 75 ? -31.168 -1.390 33.284 1.00 94.62 75 TRP A N 1
ATOM 582 C CA . TRP A 1 75 ? -30.968 -1.853 31.916 1.00 94.62 75 TRP A CA 1
ATOM 583 C C . TRP A 1 75 ? -31.146 -0.720 30.904 1.00 94.62 75 TRP A C 1
ATOM 585 O O . TRP A 1 75 ? -30.231 -0.447 30.132 1.00 94.62 75 TRP A O 1
ATOM 595 N N . LYS A 1 76 ? -32.257 0.028 30.975 1.00 95.94 76 LYS A N 1
ATOM 596 C CA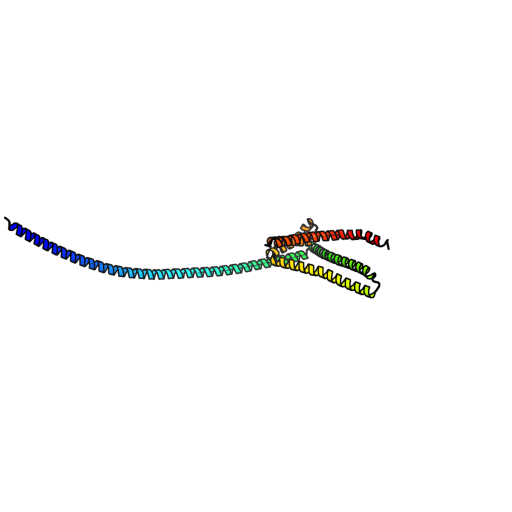 . LYS A 1 76 ? -32.490 1.190 30.101 1.00 95.94 76 LYS A CA 1
ATOM 597 C C . LYS A 1 76 ? -31.396 2.247 30.242 1.00 95.94 76 LYS A C 1
ATOM 599 O O . LYS A 1 76 ? -30.883 2.738 29.244 1.00 95.94 76 LYS A O 1
ATOM 604 N N . LYS A 1 77 ? -30.990 2.570 31.475 1.00 96.19 77 LYS A N 1
ATOM 605 C CA . LYS A 1 77 ? -29.919 3.548 31.725 1.00 96.19 77 LYS A CA 1
ATOM 606 C C . LYS A 1 77 ? -28.569 3.070 31.184 1.00 96.19 77 LYS A C 1
ATOM 608 O O . LYS A 1 77 ? -27.780 3.885 30.706 1.00 96.19 77 LYS A O 1
ATOM 613 N N . HIS A 1 78 ? -28.288 1.772 31.277 1.00 95.25 78 HIS A N 1
ATOM 614 C CA . HIS A 1 78 ? -27.090 1.167 30.710 1.00 95.25 78 HIS A CA 1
ATOM 615 C C . HIS A 1 78 ? -27.115 1.224 29.178 1.00 95.25 78 HIS A C 1
ATOM 617 O O . HIS A 1 78 ? -26.156 1.700 28.578 1.00 95.25 78 HIS A O 1
ATOM 623 N N . GLU A 1 79 ? -28.225 0.827 28.555 1.00 96.88 79 GLU A N 1
ATOM 624 C CA . GLU A 1 79 ? -28.423 0.864 27.103 1.00 96.88 79 GLU A CA 1
ATOM 625 C C . GLU A 1 79 ? -28.307 2.293 26.546 1.00 96.88 79 GLU A C 1
ATOM 627 O O . GLU A 1 79 ? -27.585 2.535 25.577 1.00 96.88 79 GLU A O 1
ATOM 632 N N . GLU A 1 80 ? -28.936 3.274 27.198 1.00 96.50 80 GLU A N 1
ATOM 633 C CA . GLU A 1 80 ? -28.819 4.688 26.832 1.00 96.50 80 GLU A CA 1
ATOM 634 C C . GLU A 1 80 ? -27.373 5.182 26.923 1.00 96.50 80 GLU A C 1
ATOM 636 O O . GLU A 1 80 ? -26.877 5.819 25.989 1.00 96.50 80 GLU A O 1
ATOM 641 N N . LYS A 1 81 ? -26.671 4.864 28.020 1.00 95.06 81 LYS A N 1
ATOM 642 C CA . LYS A 1 81 ? -25.253 5.212 28.176 1.00 95.06 81 LYS A CA 1
ATOM 643 C C . LYS A 1 81 ? -24.393 4.553 27.108 1.00 95.06 81 LYS A C 1
ATOM 645 O O . LYS A 1 81 ? -23.550 5.233 26.531 1.00 95.06 81 LYS A O 1
ATOM 650 N N . GLN A 1 82 ? -24.611 3.274 26.821 1.00 95.94 82 GLN A N 1
ATOM 651 C CA . GLN A 1 82 ? -23.873 2.535 25.802 1.00 95.94 82 GLN A CA 1
ATOM 652 C C . GLN A 1 82 ? -24.093 3.145 24.416 1.00 95.94 82 GLN A C 1
ATOM 654 O O . GLN A 1 82 ? -23.129 3.391 23.693 1.00 95.94 82 GLN A O 1
ATOM 659 N N . LYS A 1 83 ? -25.340 3.487 24.072 1.00 95.88 83 LYS A N 1
ATOM 660 C CA . LYS A 1 83 ? -25.681 4.154 22.811 1.00 95.88 83 LYS A CA 1
ATOM 661 C C . LYS A 1 83 ? -25.051 5.542 22.707 1.00 95.88 83 LYS A C 1
ATOM 663 O O . LYS A 1 83 ? -24.562 5.915 21.644 1.00 95.88 83 LYS A O 1
ATOM 668 N N . GLN A 1 84 ? -25.036 6.315 23.794 1.00 95.94 84 GLN A N 1
ATOM 669 C CA . GLN A 1 84 ? -24.351 7.610 23.828 1.00 95.94 84 GLN A CA 1
ATOM 670 C C . GLN A 1 84 ? -22.832 7.461 23.686 1.00 95.94 84 GLN A C 1
ATOM 672 O O . GLN A 1 84 ? -22.217 8.247 22.966 1.00 95.94 84 GLN A O 1
ATOM 677 N N . LEU A 1 85 ? -22.229 6.468 24.345 1.00 96.31 85 LEU A N 1
ATOM 678 C CA . LEU A 1 85 ? -20.795 6.195 24.250 1.00 96.31 85 LEU A CA 1
ATOM 679 C C . LEU A 1 85 ? -20.402 5.756 22.841 1.00 96.31 85 LEU A C 1
ATOM 681 O O . LEU A 1 85 ? -19.461 6.316 22.294 1.00 96.31 85 LEU A O 1
ATOM 685 N N . SER A 1 86 ? -21.153 4.830 22.239 1.00 95.69 86 SER A N 1
ATOM 686 C CA . SER A 1 86 ? -20.944 4.391 20.855 1.00 95.69 86 SER A CA 1
ATOM 687 C C . SER A 1 86 ? -21.043 5.572 19.892 1.00 95.69 86 SER A C 1
ATOM 689 O O . SER A 1 86 ? -20.097 5.821 19.158 1.00 95.69 86 SER A O 1
ATOM 691 N N . LYS A 1 87 ? -22.091 6.403 19.987 1.00 95.81 87 LYS A N 1
ATOM 692 C CA . LYS A 1 87 ? -22.203 7.612 19.152 1.00 95.81 87 LYS A CA 1
ATOM 693 C C . LYS A 1 87 ? -21.025 8.573 19.320 1.00 95.81 87 LYS A C 1
ATOM 695 O O . LYS A 1 87 ? -20.551 9.136 18.336 1.00 95.81 87 LYS A O 1
ATOM 700 N N . LYS A 1 88 ? -20.559 8.794 20.555 1.00 95.19 88 LYS A N 1
ATOM 701 C CA . LYS A 1 88 ? -19.385 9.642 20.821 1.00 95.19 88 LYS A CA 1
ATOM 702 C C . LYS A 1 88 ? -18.112 9.032 20.242 1.00 95.19 88 LYS A C 1
ATOM 704 O O . LYS A 1 88 ? -17.325 9.761 19.648 1.00 95.19 88 LYS A O 1
ATOM 709 N N . TYR A 1 89 ? -17.923 7.725 20.398 1.00 94.44 89 TYR A N 1
ATOM 710 C CA . TYR A 1 89 ? -16.776 7.001 19.862 1.00 94.44 89 TYR A CA 1
ATOM 711 C C . TYR A 1 89 ? -16.758 7.029 18.332 1.00 94.44 89 TYR A C 1
ATOM 713 O O . TYR A 1 89 ? -15.722 7.328 17.747 1.00 94.44 89 TYR A O 1
ATOM 721 N N . ASP A 1 90 ? -17.903 6.823 17.685 1.00 94.31 90 ASP A N 1
ATOM 722 C CA . ASP A 1 90 ? -18.033 6.879 16.228 1.00 94.31 90 ASP A CA 1
ATOM 723 C C . ASP A 1 90 ? -17.735 8.288 15.709 1.00 94.31 90 ASP A C 1
ATOM 725 O O . ASP A 1 90 ? -16.927 8.461 14.797 1.00 94.31 90 ASP A O 1
ATOM 729 N N . ALA A 1 91 ? -18.302 9.320 16.344 1.00 94.88 91 ALA A N 1
ATOM 730 C CA . ALA A 1 91 ? -18.023 10.711 15.994 1.00 94.88 91 ALA A CA 1
ATOM 731 C C . ALA A 1 91 ? -16.535 11.065 16.170 1.00 94.88 91 ALA A C 1
ATO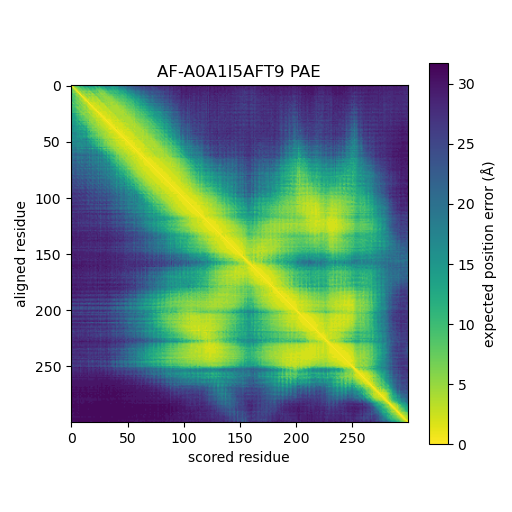M 733 O O . ALA A 1 91 ? -15.941 11.732 15.321 1.00 94.88 91 ALA A O 1
ATOM 734 N N . MET A 1 92 ? -15.916 10.597 17.256 1.00 93.69 92 MET A N 1
ATOM 735 C CA . MET A 1 92 ? -14.495 10.801 17.529 1.00 93.69 92 MET A CA 1
ATOM 736 C C . MET A 1 92 ? -13.619 10.055 16.514 1.00 93.69 92 MET A C 1
ATOM 738 O O . MET A 1 92 ? -12.677 10.636 15.983 1.00 93.69 92 MET A O 1
ATOM 742 N N . THR A 1 93 ? -13.979 8.820 16.169 1.00 92.94 93 THR A N 1
ATOM 743 C CA . THR A 1 93 ? -13.302 8.000 15.155 1.00 92.94 93 THR A CA 1
ATOM 744 C C . THR A 1 93 ? -13.361 8.656 13.781 1.00 92.94 93 THR A C 1
ATOM 746 O O . THR A 1 93 ? -12.331 8.766 13.119 1.00 92.94 93 THR A O 1
ATOM 749 N N . ILE A 1 94 ? -14.531 9.149 13.361 1.00 94.06 94 ILE A N 1
ATOM 750 C CA . ILE A 1 94 ? -14.693 9.879 12.097 1.00 94.06 94 ILE A CA 1
ATOM 751 C C . ILE A 1 94 ? -13.803 11.123 12.089 1.00 94.06 94 ILE A C 1
ATOM 753 O O . ILE A 1 94 ? -13.066 11.333 11.129 1.00 94.06 94 ILE A O 1
ATOM 757 N N . LYS A 1 95 ? -13.815 11.911 13.173 1.00 93.88 95 LYS A N 1
ATOM 758 C CA . LYS A 1 95 ? -12.991 13.121 13.289 1.00 93.88 95 LYS A CA 1
ATOM 759 C C . LYS A 1 95 ? -11.493 12.809 13.211 1.00 93.88 95 LYS A C 1
ATOM 761 O O . LYS A 1 95 ? -10.762 13.502 12.505 1.00 93.88 95 LYS A O 1
ATOM 766 N N . TYR A 1 96 ? -11.019 11.777 13.908 1.00 91.12 96 TYR A N 1
ATOM 767 C CA . TYR A 1 96 ? -9.609 11.386 13.845 1.00 91.12 96 TYR A CA 1
ATOM 768 C C . TYR A 1 96 ? -9.216 10.885 12.462 1.00 91.12 96 TYR A C 1
ATOM 770 O O . TYR A 1 96 ? -8.209 11.343 11.931 1.00 91.12 96 TYR A O 1
ATOM 778 N N . LYS A 1 97 ? -10.031 10.022 11.844 1.00 88.88 97 LYS A N 1
ATOM 779 C CA . LYS A 1 97 ? -9.789 9.559 10.472 1.00 88.88 97 LYS A CA 1
ATOM 780 C C . LYS A 1 97 ? -9.763 10.722 9.484 1.00 88.88 97 LYS A C 1
ATOM 782 O O . LYS A 1 97 ? -8.867 10.781 8.652 1.00 88.88 97 LYS A O 1
ATOM 787 N N . SER A 1 98 ? -10.679 11.688 9.600 1.00 90.75 98 SER A N 1
ATOM 788 C CA . SER A 1 98 ? -10.687 12.853 8.710 1.00 90.75 98 SER A CA 1
ATOM 789 C C . SER A 1 98 ? -9.440 13.720 8.867 1.00 90.75 98 SER A C 1
ATOM 791 O O . SER A 1 98 ? -8.870 14.142 7.866 1.00 90.75 98 SER A O 1
ATOM 793 N N . VAL A 1 99 ? -8.986 13.959 10.105 1.00 92.44 99 VAL A N 1
ATOM 794 C CA . VAL A 1 99 ? -7.748 14.716 10.353 1.00 92.44 99 VAL A CA 1
ATOM 795 C C . VAL A 1 99 ? -6.544 13.948 9.816 1.00 92.44 99 VAL A C 1
ATOM 797 O O . VAL A 1 99 ? -5.723 14.531 9.121 1.00 92.44 99 VAL A O 1
ATOM 800 N N . MET A 1 100 ? -6.478 12.638 10.060 1.00 88.75 100 MET A N 1
ATOM 801 C CA . MET A 1 100 ? -5.413 11.775 9.553 1.00 88.75 100 MET A CA 1
ATOM 802 C C . MET A 1 100 ? -5.330 11.819 8.023 1.00 88.75 100 MET A C 1
ATOM 804 O O . MET A 1 100 ? -4.255 12.068 7.488 1.00 88.75 100 MET A O 1
ATOM 808 N N . TYR A 1 101 ? -6.449 11.647 7.311 1.00 87.12 101 TYR A N 1
ATOM 809 C CA . TYR A 1 101 ? -6.462 11.708 5.847 1.00 87.12 101 TYR A CA 1
ATOM 810 C C . TYR A 1 101 ? -6.149 13.109 5.312 1.00 87.12 101 TYR A C 1
ATOM 812 O O . TYR A 1 101 ? -5.460 13.224 4.301 1.00 87.12 101 TYR A O 1
ATOM 820 N N . ALA A 1 102 ? -6.589 14.173 5.989 1.00 91.06 102 ALA A N 1
ATOM 821 C CA . ALA A 1 102 ? -6.226 15.539 5.617 1.00 91.06 102 ALA A CA 1
ATOM 822 C C . ALA A 1 102 ? -4.717 15.791 5.780 1.00 91.06 102 ALA A C 1
ATOM 824 O O . ALA A 1 102 ? -4.089 16.347 4.881 1.00 91.06 102 ALA A O 1
ATOM 825 N N . SER A 1 103 ? -4.118 15.337 6.885 1.00 89.12 103 SER A N 1
ATOM 826 C CA . SER A 1 103 ? -2.670 15.405 7.108 1.00 89.12 103 SER A CA 1
ATOM 827 C C . SER A 1 103 ? -1.891 14.553 6.106 1.00 89.12 103 SER A C 1
ATOM 829 O O . SER A 1 103 ? -0.861 14.997 5.608 1.00 89.12 103 SER A O 1
ATOM 831 N N . LEU A 1 104 ? -2.396 13.363 5.769 1.00 87.94 104 LEU A N 1
ATOM 832 C CA . LEU A 1 104 ? -1.815 12.491 4.749 1.00 87.94 104 LEU A CA 1
ATOM 833 C C . LEU A 1 104 ? -1.808 13.180 3.377 1.00 87.94 104 LEU A C 1
ATOM 835 O O . LEU A 1 104 ? -0.774 13.236 2.718 1.00 87.94 104 LEU A O 1
ATOM 839 N N . LEU A 1 105 ? -2.947 13.753 2.974 1.00 89.25 105 LEU A N 1
ATOM 840 C CA . LEU A 1 105 ? -3.080 14.493 1.721 1.00 89.25 105 LEU A CA 1
ATOM 841 C C . LEU A 1 105 ? -2.156 15.715 1.691 1.00 89.25 105 LEU A C 1
ATOM 843 O O . LEU A 1 105 ? -1.482 15.953 0.693 1.00 89.25 105 LEU A O 1
ATOM 847 N N . TYR A 1 106 ? -2.082 16.461 2.793 1.00 90.31 106 TYR A N 1
ATOM 848 C CA . TYR A 1 106 ? -1.151 17.577 2.938 1.00 90.31 106 TYR A CA 1
ATOM 849 C C . TYR A 1 106 ? 0.312 17.126 2.793 1.00 90.31 106 TYR A C 1
ATOM 851 O O . TYR A 1 106 ? 1.081 17.761 2.071 1.00 90.31 106 TYR A O 1
ATOM 859 N N . GLY A 1 107 ? 0.688 16.003 3.412 1.00 88.81 107 GLY A N 1
ATOM 860 C CA . GLY A 1 107 ? 2.016 15.405 3.262 1.00 88.81 107 GLY A CA 1
ATOM 861 C C . GLY A 1 107 ? 2.320 15.049 1.807 1.00 88.81 107 GLY A C 1
ATOM 862 O O . GLY A 1 107 ? 3.334 15.482 1.274 1.00 88.81 107 GLY A O 1
ATOM 863 N N . ILE A 1 108 ? 1.396 14.368 1.121 1.00 88.50 108 ILE A N 1
ATOM 864 C CA . ILE A 1 108 ? 1.530 14.033 -0.308 1.00 88.50 108 ILE A CA 1
ATOM 865 C C . ILE A 1 108 ? 1.770 15.289 -1.149 1.00 88.50 108 ILE A C 1
ATOM 867 O O . ILE A 1 108 ? 2.704 15.334 -1.947 1.00 88.50 108 ILE A O 1
ATOM 871 N N . ILE A 1 109 ? 0.932 16.314 -0.970 1.00 90.88 109 ILE A N 1
ATOM 872 C CA . ILE A 1 109 ? 1.004 17.545 -1.761 1.00 90.88 109 ILE A CA 1
ATOM 873 C C . ILE A 1 109 ? 2.326 18.272 -1.511 1.00 90.88 109 ILE A C 1
ATOM 875 O O . ILE A 1 109 ? 2.994 18.664 -2.465 1.00 90.88 109 ILE A O 1
ATOM 879 N N . THR A 1 110 ? 2.724 18.439 -0.249 1.00 90.75 110 THR A N 1
ATOM 880 C CA . THR A 1 110 ? 3.971 19.140 0.091 1.00 90.75 110 THR A CA 1
ATOM 881 C C . THR A 1 110 ? 5.193 18.397 -0.439 1.00 90.75 110 THR A C 1
ATOM 883 O O . THR A 1 110 ? 6.025 19.014 -1.098 1.00 90.75 110 THR A O 1
ATOM 886 N N . THR A 1 111 ? 5.265 17.075 -0.260 1.00 90.88 111 THR A N 1
ATOM 887 C CA . THR A 1 111 ? 6.355 16.257 -0.802 1.00 90.88 111 THR A CA 1
ATOM 888 C C . THR A 1 111 ? 6.414 16.315 -2.328 1.00 90.88 111 THR A C 1
ATOM 890 O O . THR A 1 111 ? 7.503 16.461 -2.874 1.00 90.88 111 THR A O 1
ATOM 893 N N . LEU A 1 112 ? 5.278 16.267 -3.034 1.00 87.62 112 LEU A N 1
ATOM 894 C CA . LEU A 1 112 ? 5.254 16.401 -4.497 1.00 87.62 112 LEU A CA 1
ATOM 895 C C . LEU A 1 112 ? 5.735 17.779 -4.962 1.00 87.62 112 LEU A C 1
ATOM 897 O O . LEU A 1 112 ? 6.535 17.858 -5.891 1.00 87.62 112 LEU A O 1
ATOM 901 N N . ILE A 1 113 ? 5.289 18.860 -4.314 1.00 90.44 113 ILE A N 1
ATOM 902 C CA . ILE A 1 113 ? 5.739 20.220 -4.645 1.00 90.44 113 ILE A CA 1
ATOM 903 C C . ILE A 1 113 ? 7.251 20.338 -4.437 1.00 90.44 113 ILE A C 1
ATOM 905 O O . ILE A 1 113 ? 7.949 20.832 -5.320 1.00 90.44 113 ILE A O 1
ATOM 909 N N . THR A 1 114 ? 7.776 19.845 -3.313 1.00 91.88 114 THR A N 1
ATOM 910 C CA . THR A 1 114 ? 9.218 19.872 -3.042 1.00 91.88 114 THR A CA 1
ATOM 911 C C . THR A 1 114 ? 9.998 18.983 -4.013 1.00 91.88 114 THR A C 1
ATOM 913 O O . THR A 1 114 ? 11.057 19.391 -4.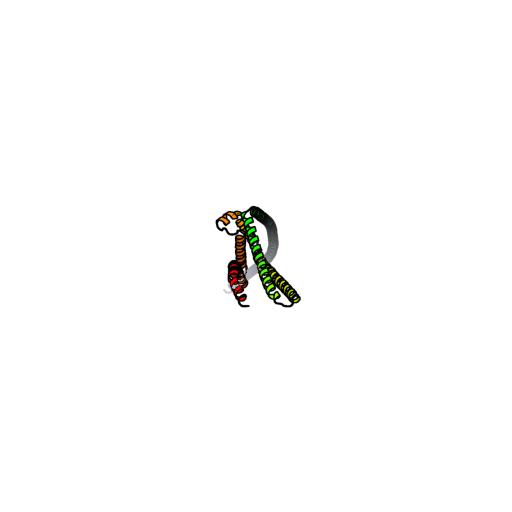482 1.00 91.88 114 THR A O 1
ATOM 916 N N . ALA A 1 115 ? 9.463 17.819 -4.394 1.00 88.44 115 ALA A N 1
ATOM 917 C CA . ALA A 1 115 ? 10.077 16.945 -5.393 1.00 88.44 115 ALA A CA 1
ATOM 918 C C . ALA A 1 115 ? 10.198 17.642 -6.753 1.00 88.44 115 ALA A C 1
ATOM 920 O O . ALA A 1 115 ? 11.247 17.583 -7.389 1.00 88.44 115 ALA A O 1
ATOM 921 N N . ILE A 1 116 ? 9.140 18.346 -7.170 1.00 87.75 116 ILE A N 1
ATOM 922 C CA . ILE A 1 116 ? 9.132 19.145 -8.398 1.00 87.75 116 ILE A CA 1
ATOM 923 C C . ILE A 1 116 ? 10.096 20.327 -8.279 1.00 87.75 116 ILE A C 1
ATOM 925 O O . ILE A 1 116 ? 10.677 20.719 -9.276 1.00 87.75 116 ILE A O 1
ATOM 929 N N . GLN A 1 117 ? 10.304 20.908 -7.102 1.00 90.31 117 GLN A N 1
ATOM 930 C CA . GLN A 1 117 ? 11.244 22.023 -6.933 1.00 90.31 117 GLN A CA 1
ATOM 931 C C . GLN A 1 117 ? 12.711 21.580 -6.808 1.00 90.31 117 GLN A C 1
ATOM 933 O O . GLN A 1 117 ? 13.606 22.407 -6.976 1.00 90.31 117 GLN A O 1
ATOM 938 N N . SER A 1 118 ? 12.985 20.304 -6.524 1.00 90.88 118 SER A N 1
ATOM 939 C CA . SER A 1 118 ? 14.354 19.797 -6.416 1.00 90.88 118 SER A CA 1
ATOM 940 C C . SER A 1 118 ? 14.973 19.532 -7.791 1.00 90.88 118 SER A C 1
ATOM 942 O O . SER A 1 118 ? 14.619 18.581 -8.491 1.00 90.88 118 SER A O 1
ATOM 944 N N . GLU A 1 119 ? 15.994 20.317 -8.138 1.00 90.38 119 GLU A N 1
ATOM 945 C CA . GLU A 1 119 ? 16.826 20.093 -9.330 1.00 90.38 119 GLU A CA 1
ATOM 946 C C . GLU A 1 119 ? 17.518 18.720 -9.316 1.00 90.38 119 GLU A C 1
ATOM 948 O O . GLU A 1 119 ? 17.691 18.093 -10.365 1.00 90.38 119 GLU A O 1
ATOM 953 N N . THR A 1 120 ? 17.893 18.228 -8.128 1.00 89.12 120 THR A N 1
ATOM 954 C CA . THR A 1 120 ? 18.581 16.936 -7.979 1.00 89.12 120 THR A CA 1
ATOM 955 C C . THR A 1 120 ? 17.647 15.800 -8.374 1.00 89.12 120 THR A C 1
ATOM 957 O O . THR A 1 120 ? 18.021 14.940 -9.172 1.00 89.12 120 THR A O 1
ATOM 960 N N . ILE A 1 121 ? 16.415 15.827 -7.863 1.00 88.81 121 ILE A N 1
ATOM 961 C CA . ILE A 1 121 ? 15.407 14.799 -8.131 1.00 88.81 121 ILE A CA 1
ATOM 962 C C . ILE A 1 121 ? 14.943 14.865 -9.577 1.00 88.81 121 ILE A C 1
ATOM 964 O O . ILE A 1 121 ? 14.848 13.823 -10.216 1.00 88.81 121 ILE A O 1
ATOM 968 N N . GLN A 1 122 ? 14.710 16.062 -10.122 1.00 89.69 122 GLN A N 1
ATOM 969 C CA . GLN A 1 122 ? 14.367 16.212 -11.536 1.00 89.69 122 GLN A CA 1
ATOM 970 C C . GLN A 1 122 ? 15.450 15.626 -12.449 1.00 89.69 122 GLN A C 1
ATOM 972 O O . GLN A 1 122 ? 15.147 14.847 -13.352 1.00 89.69 122 GLN A O 1
ATOM 977 N N . THR A 1 123 ? 16.716 15.968 -12.201 1.00 91.12 123 THR A N 1
ATOM 978 C CA . THR A 1 123 ? 17.842 15.487 -13.014 1.00 91.12 123 THR A CA 1
ATOM 979 C C . THR A 1 123 ? 17.967 13.969 -12.938 1.00 91.12 123 THR A C 1
ATOM 981 O O . THR A 1 123 ? 18.147 13.298 -13.955 1.00 91.12 123 THR A O 1
ATOM 984 N N . ASP A 1 124 ? 17.854 13.409 -11.737 1.00 88.12 124 ASP A N 1
ATOM 985 C CA . ASP A 1 124 ? 17.913 11.967 -11.528 1.00 88.12 124 ASP A CA 1
ATOM 986 C C . ASP A 1 124 ? 16.699 11.245 -12.134 1.00 88.12 124 ASP A C 1
ATOM 988 O O . ASP A 1 124 ? 16.864 10.190 -12.748 1.00 88.12 124 ASP A O 1
ATOM 992 N N . LEU A 1 125 ? 15.500 11.826 -12.067 1.00 87.88 125 LEU A N 1
ATOM 993 C CA . LEU A 1 125 ? 14.312 11.289 -12.728 1.00 87.88 125 LEU A CA 1
ATOM 994 C C . LEU A 1 125 ? 14.492 11.253 -14.248 1.00 87.88 125 LEU A C 1
ATOM 996 O O . LEU A 1 125 ? 14.246 10.220 -14.869 1.00 87.88 125 LEU A O 1
ATOM 1000 N N . ILE A 1 126 ? 14.982 12.342 -14.847 1.00 88.31 126 ILE A N 1
ATOM 1001 C CA . ILE A 1 126 ? 15.280 12.401 -16.284 1.00 88.31 126 ILE A CA 1
ATOM 1002 C C . ILE A 1 126 ? 16.304 11.328 -16.655 1.00 88.31 126 ILE A C 1
ATOM 1004 O O . ILE A 1 126 ? 16.083 10.582 -17.606 1.00 88.31 126 ILE A O 1
ATOM 1008 N N . ARG A 1 127 ? 17.389 11.187 -15.885 1.00 87.00 127 ARG A N 1
ATOM 1009 C CA . ARG A 1 127 ? 18.401 10.143 -16.114 1.00 87.00 127 ARG A CA 1
ATOM 1010 C C . ARG A 1 127 ? 17.826 8.733 -15.991 1.00 87.00 127 ARG A C 1
ATOM 1012 O O . ARG A 1 127 ? 18.213 7.859 -16.758 1.00 87.00 127 ARG A O 1
ATOM 1019 N N . ALA A 1 128 ? 16.909 8.501 -15.053 1.00 81.62 128 ALA A N 1
ATOM 1020 C CA . ALA A 1 128 ? 16.242 7.209 -14.904 1.00 81.62 128 ALA A CA 1
ATOM 1021 C C . ALA A 1 128 ? 15.357 6.895 -16.123 1.00 81.62 128 ALA A C 1
ATOM 1023 O O . ALA A 1 128 ? 15.414 5.791 -16.660 1.00 81.62 128 ALA A O 1
ATOM 1024 N N . VAL A 1 129 ? 14.600 7.876 -16.623 1.00 82.19 129 VAL A N 1
ATOM 1025 C CA . VAL A 1 129 ? 13.799 7.728 -17.851 1.00 82.19 129 VAL A CA 1
ATOM 1026 C C . VAL A 1 129 ? 14.694 7.525 -19.076 1.00 82.19 129 VAL A C 1
ATOM 1028 O O . VAL A 1 129 ? 14.410 6.665 -19.906 1.00 82.19 129 VAL A O 1
ATOM 1031 N N . GLN A 1 130 ? 15.806 8.255 -19.176 1.00 82.19 130 GLN A N 1
ATOM 1032 C CA . GLN A 1 130 ? 16.797 8.069 -20.238 1.00 82.19 130 GLN A CA 1
ATOM 1033 C C . GLN A 1 130 ? 17.410 6.668 -20.206 1.00 82.19 130 GLN A C 1
ATOM 1035 O O . GLN A 1 130 ? 17.582 6.074 -21.261 1.00 82.19 130 GLN A O 1
ATOM 1040 N N . MET A 1 131 ? 17.684 6.113 -19.022 1.00 80.94 131 MET A N 1
ATOM 1041 C CA . MET A 1 131 ? 18.179 4.741 -18.876 1.00 80.94 131 MET A CA 1
ATOM 1042 C C . MET A 1 131 ? 17.174 3.713 -19.419 1.00 80.94 131 MET A C 1
ATOM 1044 O O . MET A 1 131 ? 17.564 2.779 -20.117 1.00 80.94 131 MET A O 1
ATOM 1048 N N . LEU A 1 132 ? 15.874 3.909 -19.167 1.00 75.69 132 LEU A N 1
ATOM 1049 C CA . LEU A 1 132 ? 14.824 3.082 -19.775 1.00 75.69 132 LEU A CA 1
ATOM 1050 C C . LEU A 1 132 ? 14.787 3.254 -21.301 1.00 75.69 132 LEU A C 1
ATOM 1052 O O . LEU A 1 132 ? 14.708 2.266 -22.028 1.00 75.69 132 LEU A O 1
ATOM 1056 N N . GLY A 1 133 ? 14.901 4.495 -21.784 1.00 77.38 133 GLY A N 1
ATOM 1057 C CA . GLY A 1 133 ? 14.967 4.815 -23.210 1.00 77.38 133 GLY A CA 1
ATOM 1058 C C . GLY A 1 133 ? 16.149 4.148 -23.917 1.00 77.38 133 GLY A C 1
ATOM 1059 O O . GLY A 1 133 ? 15.961 3.501 -24.942 1.00 77.38 133 GLY A O 1
ATOM 1060 N N . GLN A 1 134 ? 17.344 4.201 -23.329 1.00 78.81 134 GLN A N 1
ATOM 1061 C CA . GLN A 1 134 ? 18.535 3.510 -23.834 1.00 78.81 134 GLN A CA 1
ATOM 1062 C C . GLN A 1 134 ? 18.331 1.992 -23.892 1.00 78.81 134 GLN A C 1
ATOM 1064 O O . GLN A 1 134 ? 18.735 1.350 -24.859 1.00 78.81 134 GLN A O 1
ATOM 1069 N N . GLY A 1 135 ? 17.641 1.413 -22.903 1.00 74.62 135 GLY A N 1
ATOM 1070 C CA . GLY A 1 135 ? 17.238 0.007 -22.945 1.00 74.62 135 GLY A CA 1
ATOM 1071 C C . GLY A 1 135 ? 16.353 -0.309 -24.156 1.00 74.62 135 GLY A C 1
ATOM 1072 O O . GLY A 1 135 ? 16.572 -1.307 -24.842 1.00 74.62 135 GLY A O 1
ATOM 1073 N N . THR A 1 136 ? 15.389 0.561 -24.471 1.00 75.88 136 THR A N 1
ATOM 1074 C CA . THR A 1 136 ? 14.557 0.396 -25.675 1.00 75.88 136 THR A CA 1
ATOM 1075 C C . THR A 1 136 ? 15.345 0.580 -26.970 1.00 75.88 136 THR A C 1
ATOM 1077 O O . THR A 1 136 ? 15.172 -0.201 -27.902 1.00 75.88 136 THR A O 1
ATOM 1080 N N . GLU A 1 137 ? 16.259 1.549 -27.019 1.00 77.75 137 GLU A N 1
ATOM 1081 C CA . GLU A 1 137 ? 17.126 1.797 -28.173 1.00 77.75 137 GLU A CA 1
ATOM 1082 C C . GLU A 1 137 ? 18.043 0.600 -28.452 1.00 77.75 137 GLU A C 1
ATOM 1084 O O . GLU A 1 137 ? 18.200 0.187 -29.602 1.00 77.75 137 GLU A O 1
ATOM 1089 N N . MET A 1 138 ? 18.574 -0.032 -27.403 1.00 81.44 138 MET A N 1
ATOM 1090 C CA . MET A 1 138 ? 19.363 -1.255 -27.521 1.00 81.44 138 MET A CA 1
ATOM 1091 C C . MET A 1 138 ? 18.548 -2.407 -28.125 1.00 81.44 138 MET A C 1
ATOM 1093 O O . MET A 1 138 ? 19.036 -3.106 -29.016 1.00 81.44 138 MET A O 1
ATOM 1097 N N . LEU A 1 139 ? 17.300 -2.600 -27.683 1.00 77.69 139 LEU A N 1
ATOM 1098 C CA . LEU A 1 139 ? 16.416 -3.634 -28.234 1.00 77.69 139 LEU A CA 1
ATOM 1099 C C . LEU A 1 139 ? 16.116 -3.389 -29.719 1.00 77.69 139 LEU A C 1
ATOM 1101 O O . LEU A 1 139 ? 16.177 -4.320 -30.522 1.00 77.69 139 LEU A O 1
ATOM 1105 N N . VAL A 1 140 ? 15.845 -2.136 -30.095 1.00 80.38 140 VAL A N 1
ATOM 1106 C CA . VAL A 1 140 ? 15.591 -1.744 -31.491 1.00 80.38 140 VAL A CA 1
ATOM 1107 C C . VAL A 1 140 ? 16.839 -1.925 -32.354 1.00 80.38 140 VAL A C 1
ATOM 1109 O O . VAL A 1 140 ? 16.750 -2.450 -33.461 1.00 80.38 140 VAL A O 1
ATOM 1112 N N . THR A 1 141 ? 18.012 -1.556 -31.844 1.00 83.81 141 THR A N 1
ATOM 1113 C CA . THR A 1 141 ? 19.281 -1.714 -32.568 1.00 83.81 141 THR A CA 1
ATOM 1114 C C . THR A 1 141 ? 19.597 -3.191 -32.799 1.00 83.81 141 THR A C 1
ATOM 1116 O O . THR A 1 141 ? 19.896 -3.593 -33.921 1.00 83.81 141 THR A O 1
ATOM 1119 N N . THR A 1 142 ? 19.415 -4.029 -31.775 1.00 82.56 142 THR A N 1
ATOM 1120 C CA . THR A 1 142 ? 19.583 -5.489 -31.884 1.00 82.56 142 THR A CA 1
ATOM 1121 C C . THR A 1 142 ? 18.625 -6.084 -32.922 1.00 82.56 142 THR A C 1
ATOM 1123 O O . THR A 1 142 ? 18.995 -6.953 -33.712 1.00 82.56 142 THR A O 1
ATOM 1126 N N . MET A 1 143 ? 17.385 -5.591 -32.968 1.00 79.81 143 MET A N 1
ATOM 1127 C CA . MET A 1 143 ? 16.406 -5.991 -33.977 1.00 79.81 143 MET A CA 1
ATOM 1128 C C . MET A 1 143 ? 16.834 -5.577 -35.386 1.00 79.81 143 MET A C 1
ATOM 1130 O O . MET A 1 143 ? 16.721 -6.371 -36.318 1.00 79.81 143 MET A O 1
ATOM 1134 N N . TYR A 1 144 ? 17.345 -4.358 -35.549 1.00 83.19 144 TYR A N 1
ATOM 1135 C CA . TYR A 1 144 ? 17.836 -3.864 -36.830 1.00 83.19 144 TYR A CA 1
ATOM 1136 C C . TYR A 1 144 ? 19.008 -4.705 -37.357 1.00 83.19 144 TYR A C 1
ATOM 1138 O O . TYR A 1 144 ? 19.028 -5.082 -38.530 1.00 83.19 144 TYR A O 1
ATOM 1146 N N . GLU A 1 145 ? 19.949 -5.074 -36.487 1.00 85.06 145 GLU A N 1
ATOM 1147 C CA . GLU A 1 145 ? 21.052 -5.973 -36.838 1.00 85.06 145 GLU A CA 1
ATOM 1148 C C . GLU A 1 145 ? 20.556 -7.367 -37.249 1.00 85.06 145 GLU A C 1
ATOM 1150 O O . GLU A 1 145 ? 21.007 -7.907 -38.263 1.00 85.06 145 GLU A O 1
ATOM 1155 N N . ALA A 1 146 ? 19.569 -7.921 -36.536 1.00 82.94 146 ALA A N 1
ATOM 1156 C CA . ALA A 1 146 ? 18.943 -9.192 -36.899 1.00 82.94 146 ALA A CA 1
ATOM 1157 C C . ALA A 1 146 ? 18.248 -9.125 -38.273 1.00 82.94 146 ALA A C 1
ATOM 1159 O O . ALA A 1 146 ? 18.407 -10.027 -39.098 1.00 82.94 146 ALA A O 1
ATOM 1160 N N . ILE A 1 147 ? 17.534 -8.031 -38.562 1.00 83.38 147 ILE A N 1
ATOM 1161 C CA . ILE A 1 147 ? 16.905 -7.789 -39.869 1.00 83.38 147 ILE A CA 1
ATOM 1162 C C . ILE A 1 147 ? 17.960 -7.726 -40.980 1.00 83.38 147 ILE A C 1
ATOM 1164 O O . ILE A 1 147 ? 17.769 -8.314 -42.047 1.00 83.38 147 ILE A O 1
ATOM 1168 N N . LYS A 1 148 ? 19.092 -7.055 -40.738 1.00 84.56 148 LYS A N 1
ATOM 1169 C CA . LYS A 1 148 ? 20.194 -6.963 -41.704 1.00 84.56 148 LYS A CA 1
ATOM 1170 C C . LYS A 1 148 ? 20.808 -8.333 -42.006 1.00 84.56 148 LYS A C 1
ATOM 1172 O O . LYS A 1 148 ? 21.099 -8.623 -43.165 1.00 84.56 148 LYS A O 1
ATOM 1177 N N . ALA A 1 149 ? 20.957 -9.193 -40.998 1.00 85.19 149 ALA A N 1
ATOM 1178 C CA . ALA A 1 149 ? 21.425 -10.565 -41.198 1.00 85.19 149 ALA A CA 1
ATOM 1179 C C . ALA A 1 149 ? 20.460 -11.377 -42.084 1.00 85.19 149 ALA A C 1
ATOM 1181 O O . ALA A 1 149 ? 20.891 -12.089 -42.990 1.00 85.19 149 ALA A O 1
ATOM 1182 N N . ILE A 1 150 ? 19.151 -11.213 -41.887 1.00 83.00 150 ILE A N 1
ATOM 1183 C CA . ILE A 1 150 ? 18.109 -11.886 -42.680 1.00 83.00 150 ILE A CA 1
ATOM 1184 C C . ILE A 1 150 ? 18.064 -11.360 -44.119 1.00 83.00 150 ILE A C 1
ATOM 1186 O O . ILE A 1 150 ? 17.900 -12.146 -45.054 1.00 83.00 150 ILE A O 1
ATOM 1190 N N . ALA A 1 151 ? 18.268 -10.055 -44.318 1.00 81.06 151 ALA A N 1
ATOM 1191 C CA . ALA A 1 151 ? 18.428 -9.468 -45.650 1.00 81.06 151 ALA A CA 1
ATOM 1192 C C . ALA A 1 151 ? 19.597 -10.121 -46.408 1.00 81.06 151 ALA A C 1
ATOM 1194 O O . ALA A 1 151 ? 19.469 -10.459 -47.581 1.00 81.06 151 ALA A O 1
ATOM 1195 N N . GLY A 1 152 ? 20.714 -10.365 -45.714 1.00 83.62 152 GLY A N 1
ATOM 1196 C CA . GLY A 1 152 ? 21.873 -11.056 -46.279 1.00 83.62 152 GLY A CA 1
ATOM 1197 C C . GLY A 1 152 ? 21.627 -12.530 -46.615 1.00 83.62 152 GLY A C 1
ATOM 1198 O O . GLY A 1 152 ? 22.250 -13.043 -47.530 1.00 83.62 152 GLY A O 1
ATOM 1199 N N . ILE A 1 153 ? 20.726 -13.222 -45.909 1.00 81.00 153 ILE A N 1
ATOM 1200 C CA . ILE A 1 153 ? 20.377 -14.626 -46.201 1.00 81.00 153 ILE A CA 1
ATOM 1201 C C . ILE A 1 153 ? 19.397 -14.716 -47.380 1.00 81.00 153 ILE A C 1
ATOM 1203 O O . ILE A 1 153 ? 19.524 -15.584 -48.242 1.00 81.00 153 ILE A O 1
ATOM 1207 N N . THR A 1 154 ? 18.415 -13.816 -47.430 1.00 81.81 154 THR A N 1
ATOM 1208 C CA . THR A 1 154 ? 17.366 -13.812 -48.466 1.00 81.81 154 THR A CA 1
ATOM 1209 C C . THR A 1 154 ? 17.887 -13.397 -49.842 1.00 81.81 154 THR A C 1
ATOM 1211 O O . THR A 1 154 ? 17.373 -13.876 -50.850 1.00 81.81 154 THR A O 1
ATOM 1214 N N . SER A 1 155 ? 18.967 -12.613 -49.911 1.00 81.69 155 SER A N 1
ATOM 1215 C CA . SER A 1 155 ? 19.619 -12.239 -51.175 1.00 81.69 155 SER A CA 1
ATOM 1216 C C . SER A 1 155 ? 20.268 -13.407 -51.931 1.00 81.69 155 SER A C 1
ATOM 1218 O O . SER A 1 155 ? 20.524 -13.276 -53.125 1.00 81.69 155 SER A O 1
ATOM 1220 N N . TYR A 1 156 ? 20.493 -14.560 -51.287 1.00 86.56 156 TYR A N 1
ATOM 1221 C CA . TYR A 1 156 ? 20.971 -15.775 -51.961 1.00 86.56 156 TYR A CA 1
ATOM 1222 C C . TYR A 1 156 ? 19.865 -16.534 -52.711 1.00 86.56 156 TYR A C 1
ATOM 1224 O O . TYR A 1 156 ? 20.154 -17.512 -53.400 1.00 86.56 156 TYR A O 1
ATOM 1232 N N . ILE A 1 157 ? 18.599 -16.115 -52.592 1.00 84.19 157 ILE A N 1
ATOM 1233 C CA . ILE A 1 157 ? 17.483 -16.715 -53.327 1.00 84.19 157 ILE A CA 1
ATOM 1234 C C . ILE A 1 157 ? 17.512 -16.181 -54.772 1.00 84.19 157 ILE A C 1
ATOM 1236 O O . ILE A 1 157 ? 17.316 -14.985 -54.977 1.00 84.19 157 ILE A O 1
ATOM 1240 N N . PRO A 1 158 ? 17.700 -17.040 -55.792 1.00 80.75 158 PRO A N 1
ATOM 1241 C CA . PRO A 1 158 ? 17.879 -16.595 -57.178 1.00 80.75 158 PRO A CA 1
ATOM 1242 C C . PRO A 1 158 ? 16.618 -15.989 -57.815 1.00 80.75 158 PRO A C 1
ATOM 1244 O O . PRO A 1 158 ? 16.708 -15.318 -58.839 1.00 80.75 158 PRO A O 1
ATOM 1247 N N . ASN A 1 159 ? 15.436 -16.220 -57.234 1.00 89.44 159 ASN A N 1
ATOM 1248 C CA . ASN A 1 159 ? 14.191 -15.594 -57.670 1.00 89.44 159 ASN A CA 1
ATOM 1249 C C . ASN A 1 159 ? 13.925 -14.321 -56.849 1.00 89.44 159 ASN A C 1
ATOM 1251 O O . ASN A 1 159 ? 13.603 -14.401 -55.663 1.00 89.44 159 ASN A O 1
ATOM 1255 N N . GLU A 1 160 ? 14.020 -13.163 -57.504 1.00 85.00 160 GLU A N 1
ATOM 1256 C CA . GLU A 1 160 ? 13.865 -11.837 -56.891 1.00 85.00 160 GLU A CA 1
ATOM 1257 C C . GLU A 1 160 ? 12.495 -11.642 -56.224 1.00 85.00 160 GLU A C 1
ATOM 1259 O O . GLU A 1 160 ? 12.414 -11.197 -55.079 1.00 85.00 160 GLU A O 1
ATOM 1264 N N . PHE A 1 161 ? 11.414 -12.055 -56.891 1.00 88.12 161 PHE A N 1
ATOM 1265 C CA . PHE A 1 161 ? 10.065 -11.964 -56.333 1.00 88.12 161 PHE A CA 1
ATOM 1266 C C . PHE A 1 161 ? 9.922 -12.827 -55.071 1.00 88.12 161 PHE A C 1
ATOM 1268 O O . PHE A 1 161 ? 9.377 -12.379 -54.062 1.00 88.12 161 PHE A O 1
ATOM 1275 N N . LEU A 1 162 ? 10.460 -14.050 -55.099 1.00 85.81 162 LEU A N 1
ATOM 1276 C CA . LEU A 1 162 ? 10.433 -14.954 -53.948 1.00 85.81 162 LEU A CA 1
ATOM 1277 C C . LEU A 1 162 ? 11.278 -14.419 -52.780 1.00 85.81 162 LEU A C 1
ATOM 1279 O O . LEU A 1 162 ? 10.837 -14.493 -51.636 1.00 85.81 162 LEU A O 1
ATOM 1283 N N . SER A 1 163 ? 12.451 -13.845 -53.062 1.00 85.44 163 SER A N 1
ATOM 1284 C CA . SER A 1 163 ? 13.322 -13.207 -52.066 1.00 85.44 163 SER A CA 1
ATOM 1285 C C . SER A 1 163 ? 12.598 -12.093 -51.301 1.00 85.44 163 SER A C 1
ATOM 1287 O O . SER A 1 163 ? 12.557 -12.111 -50.069 1.00 85.44 163 SER A O 1
ATOM 1289 N N . ILE A 1 164 ? 11.935 -11.180 -52.023 1.00 87.12 164 ILE A N 1
ATOM 1290 C CA . ILE A 1 164 ? 11.189 -10.059 -51.433 1.00 87.12 164 ILE A CA 1
ATOM 1291 C C . ILE A 1 164 ? 10.044 -10.563 -50.547 1.00 87.12 164 ILE A C 1
ATOM 1293 O O . ILE A 1 164 ? 9.876 -10.085 -49.423 1.00 87.12 164 ILE A O 1
ATOM 1297 N N . VAL A 1 165 ? 9.268 -11.544 -51.019 1.00 87.94 165 VAL A N 1
ATOM 1298 C CA . VAL A 1 165 ? 8.152 -12.111 -50.245 1.00 87.94 165 VAL A CA 1
ATOM 1299 C C . VAL A 1 165 ? 8.660 -12.772 -48.962 1.00 87.94 165 VAL A C 1
ATOM 1301 O O . VAL A 1 165 ? 8.131 -12.507 -47.884 1.00 87.94 165 VAL A O 1
ATOM 1304 N N . VAL A 1 166 ? 9.712 -13.590 -49.051 1.00 86.06 166 VAL A N 1
ATOM 1305 C CA . VAL A 1 166 ? 10.293 -14.287 -47.892 1.00 86.06 166 VAL A CA 1
ATOM 1306 C C . VAL A 1 166 ? 10.874 -13.293 -46.880 1.00 86.06 166 VAL A C 1
ATOM 1308 O O . VAL A 1 166 ? 10.645 -13.444 -45.680 1.00 86.06 166 VAL A O 1
ATOM 1311 N N . TYR A 1 167 ? 11.553 -12.242 -47.345 1.00 86.69 167 TYR A N 1
ATOM 1312 C CA . TYR A 1 167 ? 12.101 -11.183 -46.496 1.00 86.69 167 TYR A CA 1
ATOM 1313 C C . TYR A 1 167 ? 11.022 -10.490 -45.649 1.00 86.69 167 TYR A C 1
ATOM 1315 O O . TYR A 1 167 ? 11.136 -10.434 -44.422 1.00 86.69 167 TYR A O 1
ATOM 1323 N N . TRP A 1 168 ? 9.936 -10.026 -46.276 1.00 88.38 168 TRP A N 1
ATOM 1324 C CA . TRP A 1 168 ? 8.848 -9.348 -45.563 1.00 88.38 168 TRP A CA 1
ATOM 1325 C C . TRP A 1 168 ? 8.104 -10.272 -44.597 1.00 88.38 168 TRP A C 1
ATOM 1327 O O . TRP A 1 168 ? 7.780 -9.855 -43.484 1.00 88.38 168 TRP A O 1
ATOM 1337 N N . VAL A 1 169 ? 7.878 -11.534 -44.976 1.00 87.56 169 VAL A N 1
ATOM 1338 C CA . VAL A 1 169 ? 7.236 -12.528 -44.099 1.00 87.56 169 VAL A CA 1
ATOM 1339 C C . VAL A 1 169 ? 8.059 -12.749 -42.827 1.00 87.56 169 VAL A C 1
ATOM 1341 O O . VAL A 1 169 ? 7.501 -12.733 -41.727 1.00 87.56 169 VAL A O 1
ATOM 1344 N N . ILE A 1 170 ? 9.382 -12.895 -42.951 1.00 85.25 170 ILE A N 1
ATOM 1345 C CA . ILE A 1 170 ? 10.271 -13.101 -41.801 1.00 85.25 170 ILE A CA 1
ATOM 1346 C C . ILE A 1 170 ? 10.304 -11.856 -40.899 1.00 85.25 170 ILE A C 1
ATOM 1348 O O . ILE A 1 170 ? 10.241 -11.989 -39.675 1.00 85.25 170 ILE A O 1
ATOM 1352 N N . ILE A 1 171 ? 10.348 -10.648 -41.472 1.00 85.25 171 ILE A N 1
ATOM 1353 C CA . ILE A 1 171 ? 10.345 -9.396 -40.694 1.00 85.25 171 ILE A CA 1
ATOM 1354 C C . ILE A 1 171 ? 9.060 -9.222 -39.900 1.00 85.25 171 ILE A C 1
ATOM 1356 O O . ILE A 1 171 ? 9.123 -8.905 -38.710 1.00 85.25 171 ILE A O 1
ATOM 1360 N N . VAL A 1 172 ? 7.899 -9.414 -40.531 1.00 87.88 172 VAL A N 1
ATOM 1361 C CA . VAL A 1 172 ? 6.607 -9.275 -39.847 1.00 87.88 172 VAL A CA 1
ATOM 1362 C C . VAL A 1 172 ? 6.520 -10.282 -38.703 1.00 87.88 172 VAL A C 1
ATOM 1364 O O . VAL A 1 172 ? 6.154 -9.909 -37.589 1.00 87.88 172 VAL A O 1
ATOM 1367 N N . PHE A 1 173 ? 6.939 -11.527 -38.940 1.00 84.88 173 PHE A N 1
ATOM 1368 C CA . PHE A 1 173 ? 6.951 -12.561 -37.910 1.00 84.88 173 PHE A CA 1
ATOM 1369 C C . PHE A 1 173 ? 7.861 -12.201 -36.725 1.00 84.88 173 PHE A C 1
ATOM 1371 O O . PHE A 1 173 ? 7.422 -12.260 -35.578 1.00 84.88 173 PHE A O 1
ATOM 1378 N N . LEU A 1 174 ? 9.097 -11.761 -36.980 1.00 82.25 174 LEU A N 1
ATOM 1379 C CA . LEU A 1 174 ? 10.039 -11.358 -35.928 1.00 82.25 174 LEU A CA 1
ATOM 1380 C C . LEU A 1 174 ? 9.573 -10.131 -35.150 1.00 82.25 174 LEU A C 1
ATOM 1382 O O . LEU A 1 174 ? 9.698 -10.098 -33.927 1.00 82.25 174 LEU A O 1
ATOM 1386 N N . SER A 1 175 ? 9.015 -9.142 -35.845 1.00 79.81 175 SER A N 1
ATOM 1387 C CA . SER A 1 175 ? 8.516 -7.912 -35.227 1.00 79.81 175 SER A CA 1
ATOM 1388 C C . SER A 1 175 ? 7.361 -8.211 -34.276 1.00 79.81 175 SER A C 1
ATOM 1390 O O . SER A 1 175 ? 7.368 -7.768 -33.128 1.00 79.81 175 SER A O 1
ATOM 1392 N N . VAL A 1 176 ? 6.396 -9.017 -34.730 1.00 83.50 176 VAL A N 1
ATOM 1393 C CA . VAL A 1 176 ? 5.240 -9.427 -33.923 1.00 83.50 176 VAL A CA 1
ATOM 1394 C C . VAL A 1 176 ? 5.671 -10.320 -32.764 1.00 83.50 176 VAL A C 1
ATOM 1396 O O . VAL A 1 176 ? 5.199 -10.125 -31.647 1.00 83.50 176 VAL A O 1
ATOM 1399 N N . ALA A 1 177 ? 6.588 -11.263 -32.993 1.00 80.19 177 ALA A N 1
ATOM 1400 C CA . ALA A 1 177 ? 7.097 -12.127 -31.937 1.00 80.19 177 ALA A CA 1
ATOM 1401 C C . ALA A 1 177 ? 7.827 -11.319 -30.856 1.00 80.19 177 ALA A C 1
ATOM 1403 O O . ALA A 1 177 ? 7.546 -11.492 -29.676 1.00 80.19 177 ALA A O 1
ATOM 1404 N N . MET A 1 178 ? 8.718 -10.402 -31.234 1.00 74.69 178 MET A N 1
ATOM 1405 C CA . MET A 1 178 ? 9.523 -9.654 -30.269 1.00 74.69 178 MET A CA 1
ATOM 1406 C C . MET A 1 178 ? 8.689 -8.636 -29.480 1.00 74.69 178 MET A C 1
ATOM 1408 O O . MET A 1 178 ? 8.699 -8.668 -28.248 1.00 74.69 178 MET A O 1
ATOM 1412 N N . LEU A 1 179 ? 7.887 -7.806 -30.160 1.00 76.75 179 LEU A N 1
ATOM 1413 C CA . LEU A 1 179 ? 6.976 -6.869 -29.487 1.00 76.75 179 LEU A CA 1
ATOM 1414 C C . LEU A 1 179 ? 5.918 -7.608 -28.660 1.00 76.75 179 LEU A C 1
ATOM 1416 O O . LEU A 1 179 ? 5.594 -7.189 -27.548 1.00 76.75 179 LEU A O 1
ATOM 1420 N N . GLY A 1 180 ? 5.416 -8.732 -29.176 1.00 76.62 180 GLY A N 1
ATOM 1421 C CA . GLY A 1 180 ? 4.468 -9.595 -28.485 1.00 76.62 180 GLY A CA 1
ATOM 1422 C C . GLY A 1 180 ? 5.051 -10.185 -27.204 1.00 76.62 180 GLY A C 1
ATOM 1423 O O . GLY A 1 180 ? 4.431 -10.061 -26.153 1.00 76.62 180 GLY A O 1
ATOM 1424 N N . ILE A 1 181 ? 6.251 -10.771 -27.248 1.00 75.94 181 ILE A N 1
ATOM 1425 C CA . ILE A 1 181 ? 6.905 -11.378 -26.077 1.00 75.94 181 ILE A CA 1
ATOM 1426 C C . ILE A 1 181 ? 7.193 -10.326 -25.004 1.00 75.94 181 ILE A C 1
ATOM 1428 O O . ILE A 1 181 ? 6.871 -10.547 -23.836 1.00 75.94 181 ILE A O 1
ATOM 1432 N N . VAL A 1 182 ? 7.757 -9.175 -25.384 1.00 73.56 182 VAL A N 1
ATOM 1433 C CA . VAL A 1 182 ? 8.073 -8.100 -24.430 1.00 73.56 182 VAL A CA 1
ATOM 1434 C C . VAL A 1 182 ? 6.791 -7.525 -23.825 1.00 73.56 182 VAL A C 1
ATOM 1436 O O . VAL A 1 182 ? 6.677 -7.425 -22.603 1.00 73.56 182 VAL A O 1
ATOM 1439 N N . GLY A 1 183 ? 5.797 -7.200 -24.657 1.00 73.00 183 GLY A N 1
ATOM 1440 C CA . GLY A 1 183 ? 4.533 -6.617 -24.209 1.00 73.00 183 GLY A CA 1
ATOM 1441 C C . GLY A 1 183 ? 3.715 -7.562 -23.328 1.00 73.00 183 GLY A C 1
ATOM 1442 O O . GLY A 1 183 ? 3.278 -7.179 -22.242 1.00 73.00 183 GLY A O 1
ATOM 1443 N N . ILE A 1 184 ? 3.549 -8.819 -23.750 1.00 77.38 184 ILE A N 1
ATOM 1444 C CA . ILE A 1 184 ? 2.838 -9.844 -22.972 1.00 77.38 184 ILE A CA 1
ATOM 1445 C C . ILE A 1 184 ? 3.606 -10.157 -21.683 1.00 77.38 184 ILE A C 1
ATOM 1447 O O . ILE A 1 184 ? 2.989 -10.289 -20.626 1.00 77.38 184 ILE A O 1
ATOM 1451 N N . GLY A 1 185 ? 4.939 -10.226 -21.736 1.00 76.50 185 GLY A N 1
ATOM 1452 C CA . GLY A 1 185 ? 5.785 -10.436 -20.563 1.00 76.50 185 GLY A CA 1
ATOM 1453 C C . GLY A 1 185 ? 5.586 -9.349 -19.508 1.00 76.50 185 GLY A C 1
ATOM 1454 O O . GLY A 1 185 ? 5.265 -9.660 -18.358 1.00 76.50 185 GLY A O 1
ATOM 1455 N N . LEU A 1 186 ? 5.682 -8.076 -19.907 1.00 76.31 186 LEU A N 1
ATOM 1456 C CA . LEU A 1 186 ? 5.422 -6.936 -19.022 1.00 76.31 186 LEU A CA 1
ATOM 1457 C C . LEU A 1 186 ? 3.998 -6.962 -18.462 1.00 76.31 186 LEU A C 1
ATOM 1459 O O . LEU A 1 186 ? 3.804 -6.731 -17.268 1.00 76.31 186 LEU A O 1
ATOM 1463 N N . PHE A 1 187 ? 3.005 -7.298 -19.289 1.00 76.75 187 PHE A N 1
ATOM 1464 C CA . PHE A 1 187 ? 1.616 -7.403 -18.851 1.00 76.75 187 PHE A CA 1
ATOM 1465 C C . PHE A 1 187 ? 1.416 -8.498 -17.794 1.00 76.75 187 PHE A C 1
ATOM 1467 O O . PHE A 1 187 ? 0.763 -8.261 -16.777 1.00 76.75 187 PHE A O 1
ATOM 1474 N N . ILE A 1 188 ? 1.995 -9.686 -17.990 1.00 78.69 188 ILE A N 1
ATOM 1475 C CA . ILE A 1 188 ? 1.894 -10.800 -17.036 1.00 78.69 188 ILE A CA 1
ATOM 1476 C C . ILE A 1 188 ? 2.585 -10.444 -15.719 1.00 78.69 188 ILE A C 1
ATOM 1478 O O . ILE A 1 188 ? 1.999 -10.641 -14.652 1.00 78.69 188 ILE A O 1
ATOM 1482 N N . VAL A 1 189 ? 3.807 -9.904 -15.780 1.00 75.25 189 VAL A N 1
ATOM 1483 C CA . VAL A 1 189 ? 4.567 -9.506 -14.586 1.00 75.25 189 VAL A CA 1
ATOM 1484 C C . VAL A 1 189 ? 3.829 -8.408 -13.828 1.00 75.25 189 VAL A C 1
ATOM 1486 O O . VAL A 1 189 ? 3.602 -8.548 -12.627 1.00 75.25 189 VAL A O 1
ATOM 1489 N N . GLY A 1 190 ? 3.378 -7.365 -14.529 1.00 73.12 190 GLY A N 1
ATOM 1490 C CA . GLY A 1 190 ? 2.617 -6.267 -13.942 1.00 73.12 190 GLY A CA 1
ATOM 1491 C C . GLY A 1 190 ? 1.316 -6.744 -13.301 1.00 73.12 190 GLY A C 1
ATOM 1492 O O . GLY A 1 190 ? 1.027 -6.397 -12.158 1.00 73.12 190 GLY A O 1
ATOM 1493 N N . ARG A 1 191 ? 0.559 -7.616 -13.980 1.00 79.31 191 ARG A N 1
ATOM 1494 C CA . ARG A 1 191 ? -0.681 -8.191 -13.438 1.00 79.31 191 ARG A CA 1
ATOM 1495 C C . ARG A 1 191 ? -0.424 -9.052 -12.201 1.00 79.31 191 ARG A C 1
ATOM 1497 O O . ARG A 1 191 ? -1.185 -8.973 -11.238 1.00 79.31 191 ARG A O 1
ATOM 1504 N N . LYS A 1 192 ? 0.635 -9.865 -12.211 1.00 80.94 192 LYS A N 1
ATOM 1505 C CA . LYS A 1 192 ? 1.010 -10.709 -11.070 1.00 80.94 192 LYS A CA 1
ATOM 1506 C C . LYS A 1 192 ? 1.438 -9.862 -9.874 1.00 80.94 192 LYS A C 1
ATOM 1508 O O . LYS A 1 192 ? 0.973 -10.118 -8.766 1.00 80.94 192 LYS A O 1
ATOM 1513 N N . TYR A 1 193 ? 2.259 -8.838 -10.105 1.00 79.81 193 TYR A N 1
ATOM 1514 C CA . TYR A 1 193 ? 2.663 -7.899 -9.062 1.00 79.81 193 TYR A CA 1
ATOM 1515 C C . TYR A 1 193 ? 1.467 -7.122 -8.506 1.00 79.81 193 TYR A C 1
ATOM 1517 O O . TYR A 1 193 ? 1.330 -7.016 -7.296 1.00 79.81 193 TYR A O 1
ATOM 1525 N N . TYR A 1 194 ? 0.554 -6.656 -9.362 1.00 81.06 194 TYR A N 1
ATOM 1526 C CA . TYR A 1 194 ? -0.666 -5.976 -8.927 1.00 81.06 194 TYR A CA 1
ATOM 1527 C C . TYR A 1 194 ? -1.529 -6.863 -8.024 1.00 81.06 194 TYR A C 1
ATOM 1529 O O . TYR A 1 194 ? -1.959 -6.422 -6.961 1.00 81.06 194 TYR A O 1
ATOM 1537 N N . SER A 1 195 ? -1.752 -8.122 -8.416 1.00 84.19 195 SER A N 1
ATOM 1538 C CA . SER A 1 195 ? -2.502 -9.077 -7.593 1.00 84.19 195 SER A CA 1
ATOM 1539 C C . SER A 1 195 ? -1.832 -9.284 -6.236 1.00 84.19 195 SER A C 1
ATOM 1541 O O . SER A 1 195 ? -2.498 -9.210 -5.211 1.00 84.19 195 SER A O 1
ATOM 1543 N N . PHE A 1 196 ? -0.511 -9.476 -6.231 1.00 83.94 196 PHE A N 1
ATOM 1544 C CA . PHE A 1 196 ? 0.283 -9.601 -5.013 1.00 83.94 196 PHE A CA 1
ATOM 1545 C C . PHE A 1 196 ? 0.176 -8.349 -4.123 1.00 83.94 196 PHE A C 1
ATOM 1547 O O . PHE A 1 196 ? -0.061 -8.457 -2.924 1.00 83.94 196 PHE A O 1
ATOM 1554 N N . PHE A 1 197 ? 0.282 -7.156 -4.704 1.00 83.25 197 PHE A N 1
ATOM 1555 C CA . PHE A 1 197 ? 0.181 -5.901 -3.965 1.00 83.25 197 PHE A CA 1
ATOM 1556 C C . PHE A 1 197 ? -1.204 -5.732 -3.324 1.00 83.25 197 PHE A C 1
ATOM 1558 O O . PHE A 1 197 ? -1.320 -5.367 -2.157 1.00 83.25 197 PHE A O 1
ATOM 1565 N N . VAL A 1 198 ? -2.272 -6.032 -4.068 1.00 87.06 198 VAL A N 1
ATOM 1566 C CA . VAL A 1 198 ? -3.648 -5.947 -3.558 1.00 87.06 198 VAL A CA 1
ATOM 1567 C C . VAL A 1 198 ? -3.903 -6.949 -2.433 1.00 87.06 198 VAL A C 1
ATOM 1569 O O . VAL A 1 198 ? -4.632 -6.627 -1.497 1.00 87.06 198 VAL A O 1
ATOM 1572 N N . GLU A 1 199 ? -3.319 -8.140 -2.526 1.00 86.62 199 GLU A N 1
ATOM 1573 C CA . GLU A 1 199 ? -3.538 -9.233 -1.580 1.00 86.62 199 GLU A CA 1
ATOM 1574 C C . GLU A 1 199 ? -2.759 -9.058 -0.267 1.00 86.62 199 GLU A C 1
ATOM 1576 O O . GLU A 1 199 ? -3.315 -9.341 0.791 1.00 86.62 199 GLU A O 1
ATOM 1581 N N . TYR A 1 200 ? -1.521 -8.549 -0.323 1.00 84.75 200 TYR A N 1
ATOM 1582 C CA . TYR A 1 200 ? -0.597 -8.530 0.826 1.00 84.75 200 TYR A CA 1
ATOM 1583 C C . TYR A 1 200 ? -0.127 -7.128 1.264 1.00 84.75 200 TYR A C 1
ATOM 1585 O O . TYR A 1 200 ? 0.709 -7.001 2.153 1.00 84.75 200 TYR A O 1
ATOM 1593 N N . GLN A 1 201 ? -0.514 -6.052 0.570 1.00 86.56 201 GLN A N 1
ATOM 1594 C CA . GLN A 1 201 ? 0.074 -4.712 0.800 1.00 86.56 201 GLN A CA 1
ATOM 1595 C C . GLN A 1 201 ? -0.931 -3.570 0.698 1.00 86.56 201 GLN A C 1
ATOM 1597 O O . GLN A 1 201 ? -0.582 -2.398 0.824 1.00 86.56 201 GLN A O 1
ATOM 1602 N N . LYS A 1 202 ? -2.210 -3.878 0.484 1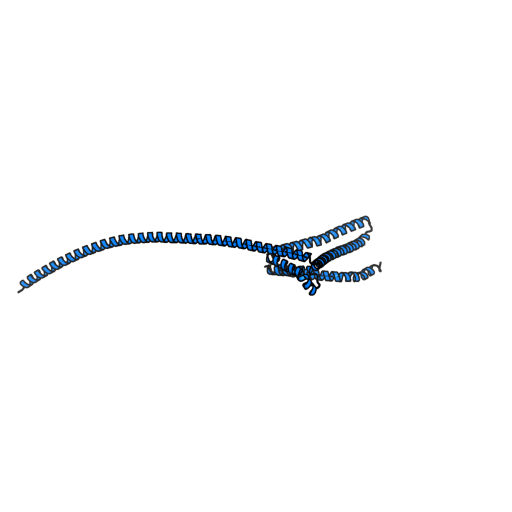.00 87.75 202 LYS A N 1
ATOM 1603 C CA . LYS A 1 202 ? -3.269 -2.870 0.439 1.00 87.75 202 LYS A CA 1
ATOM 1604 C C . LYS A 1 202 ? -3.711 -2.485 1.855 1.00 87.75 202 LYS A C 1
ATOM 1606 O O . LYS A 1 202 ? -4.867 -2.679 2.231 1.00 87.75 202 LYS A O 1
ATOM 1611 N N . ASP A 1 203 ? -2.788 -1.935 2.635 1.00 87.88 203 ASP A N 1
ATOM 1612 C CA . ASP A 1 203 ? -3.010 -1.469 4.001 1.00 87.88 203 ASP A CA 1
ATOM 1613 C C . ASP A 1 203 ? -2.514 -0.026 4.214 1.00 87.88 203 ASP A C 1
ATOM 1615 O O . ASP A 1 203 ? -1.772 0.547 3.413 1.00 87.88 203 ASP A O 1
ATOM 1619 N N . GLU A 1 204 ? -2.962 0.598 5.308 1.00 85.19 204 GLU A N 1
ATOM 1620 C CA . GLU A 1 204 ? -2.572 1.973 5.659 1.00 85.19 204 GLU A CA 1
ATOM 1621 C C . GLU A 1 204 ? -1.066 2.079 5.970 1.00 85.19 204 GLU A C 1
ATOM 1623 O O . GLU A 1 204 ? -0.459 3.128 5.751 1.00 85.19 204 GLU A O 1
ATOM 1628 N N . LEU A 1 205 ? -0.445 0.981 6.421 1.00 86.62 205 LEU A N 1
ATOM 1629 C CA . LEU A 1 205 ? 0.987 0.917 6.703 1.00 86.62 205 LEU A CA 1
ATOM 1630 C C . LEU A 1 205 ? 1.824 1.062 5.430 1.00 86.62 205 LEU A C 1
ATOM 1632 O O . LEU A 1 205 ? 2.782 1.832 5.430 1.00 86.62 205 LEU A O 1
ATOM 1636 N N . THR A 1 206 ? 1.468 0.365 4.350 1.00 88.12 206 THR A N 1
ATOM 1637 C CA . THR A 1 206 ? 2.183 0.473 3.071 1.00 88.12 206 THR A CA 1
ATOM 1638 C C . THR A 1 206 ? 2.131 1.896 2.532 1.00 88.12 206 THR A C 1
ATOM 1640 O O . THR A 1 206 ? 3.156 2.438 2.125 1.00 88.12 206 THR A O 1
ATOM 1643 N N . VAL A 1 207 ? 0.968 2.552 2.612 1.00 85.50 207 VAL A N 1
ATOM 1644 C CA . VAL A 1 207 ? 0.830 3.965 2.224 1.00 85.50 207 VAL A CA 1
ATOM 1645 C C . VAL A 1 207 ? 1.752 4.853 3.061 1.00 85.50 207 VAL A C 1
ATOM 1647 O O . VAL A 1 207 ? 2.455 5.697 2.509 1.00 85.50 207 VAL A O 1
ATOM 1650 N N . PHE A 1 208 ? 1.794 4.646 4.377 1.00 86.88 208 PHE A N 1
ATOM 1651 C CA . PHE A 1 208 ? 2.683 5.394 5.264 1.00 86.88 208 PHE A CA 1
ATOM 1652 C C . PHE A 1 208 ? 4.167 5.196 4.913 1.00 86.88 208 PHE A C 1
ATOM 1654 O O . PHE A 1 208 ? 4.906 6.176 4.827 1.00 86.88 208 PHE A O 1
ATOM 1661 N N . VAL A 1 209 ? 4.600 3.957 4.657 1.00 88.94 209 VAL A N 1
ATOM 1662 C CA . VAL A 1 209 ? 5.989 3.649 4.280 1.00 88.94 209 VAL A CA 1
ATOM 1663 C C . VAL A 1 209 ? 6.358 4.302 2.949 1.00 88.94 209 VAL A C 1
ATOM 1665 O O . VAL A 1 209 ? 7.403 4.942 2.880 1.00 88.94 209 VAL A O 1
ATOM 1668 N N . CYS A 1 210 ? 5.495 4.224 1.929 1.00 86.62 210 CYS A N 1
ATOM 1669 C CA . CYS A 1 210 ? 5.721 4.895 0.643 1.00 86.62 210 CYS A CA 1
ATOM 1670 C C . CYS A 1 210 ? 5.911 6.406 0.806 1.00 86.62 210 CYS A C 1
ATOM 1672 O O . CYS A 1 210 ? 6.786 6.998 0.179 1.00 86.62 210 CYS A O 1
ATOM 1674 N N . LEU A 1 211 ? 5.084 7.043 1.640 1.00 87.75 211 LEU A N 1
ATOM 1675 C CA . LEU A 1 211 ? 5.175 8.483 1.874 1.00 87.75 211 LEU A CA 1
ATOM 1676 C C . LEU A 1 211 ? 6.426 8.864 2.645 1.00 87.75 211 LEU A C 1
ATOM 1678 O O . LEU A 1 211 ? 7.035 9.884 2.338 1.00 87.75 211 LEU A O 1
ATOM 1682 N N . MET A 1 212 ? 6.815 8.056 3.627 1.00 89.06 212 MET A N 1
ATOM 1683 C CA . MET A 1 212 ? 8.035 8.292 4.383 1.00 89.06 212 MET A CA 1
ATOM 1684 C C . MET A 1 212 ? 9.279 8.114 3.509 1.00 89.06 212 MET A C 1
ATOM 1686 O O . MET A 1 212 ? 10.170 8.955 3.565 1.00 89.06 212 MET A O 1
ATOM 1690 N N . ASP A 1 213 ? 9.315 7.081 2.666 1.00 88.69 213 ASP A N 1
ATOM 1691 C CA . ASP A 1 213 ? 10.391 6.860 1.694 1.00 88.69 213 ASP A CA 1
ATOM 1692 C C . ASP A 1 213 ? 10.497 8.031 0.706 1.00 88.69 213 ASP A C 1
ATOM 1694 O O . ASP A 1 213 ? 11.563 8.626 0.541 1.00 88.69 213 ASP A O 1
ATOM 1698 N N . LEU A 1 214 ? 9.365 8.462 0.141 1.00 87.81 214 LEU A N 1
ATOM 1699 C CA . LEU A 1 214 ? 9.317 9.623 -0.744 1.00 87.81 214 LEU A CA 1
ATOM 1700 C C . LEU A 1 214 ? 9.759 10.910 -0.035 1.00 87.81 214 LEU A C 1
ATOM 1702 O O . LEU A 1 214 ? 10.531 11.684 -0.594 1.00 87.81 214 LEU A O 1
ATOM 1706 N N . ALA A 1 215 ? 9.314 11.141 1.199 1.00 89.25 215 ALA A N 1
ATOM 1707 C CA . ALA A 1 215 ? 9.724 12.303 1.978 1.00 89.25 215 ALA A CA 1
ATOM 1708 C C . ALA A 1 215 ? 11.232 12.285 2.268 1.00 89.25 215 ALA A C 1
ATOM 1710 O O . ALA A 1 215 ? 11.891 13.309 2.103 1.00 89.25 215 ALA A O 1
ATOM 1711 N N . LEU A 1 216 ? 11.801 11.137 2.644 1.00 88.69 216 LEU A N 1
ATOM 1712 C CA . LEU A 1 216 ? 13.242 10.995 2.860 1.00 88.69 216 LEU A CA 1
ATOM 1713 C C . LEU A 1 216 ? 14.025 11.280 1.579 1.00 88.69 216 LEU A C 1
ATOM 1715 O O . LEU A 1 216 ? 14.968 12.067 1.612 1.00 88.69 216 LEU A O 1
ATOM 1719 N N . MET A 1 217 ? 13.602 10.712 0.449 1.00 87.81 217 MET A N 1
ATOM 1720 C CA . MET A 1 217 ? 14.217 10.997 -0.846 1.00 87.81 217 MET A CA 1
ATOM 1721 C C . MET A 1 217 ? 14.176 12.481 -1.194 1.00 87.81 217 MET A C 1
ATOM 1723 O O . MET A 1 217 ? 15.150 12.999 -1.728 1.00 87.81 217 MET A O 1
ATOM 1727 N N . VAL A 1 218 ? 13.061 13.154 -0.899 1.00 90.12 218 VAL A N 1
ATOM 1728 C CA . VAL A 1 218 ? 12.835 14.539 -1.310 1.00 90.12 218 VAL A CA 1
ATOM 1729 C C . VAL A 1 218 ? 13.541 15.547 -0.417 1.00 90.12 218 VAL A C 1
ATOM 1731 O O . VAL A 1 218 ? 14.208 16.449 -0.911 1.00 90.12 218 VAL A O 1
ATOM 1734 N N . PHE A 1 219 ? 13.406 15.404 0.898 1.00 88.69 219 PHE A N 1
ATOM 1735 C CA . PHE A 1 219 ? 13.957 16.363 1.852 1.00 88.69 219 PHE A CA 1
ATOM 1736 C C . PHE A 1 219 ? 15.436 16.122 2.163 1.00 88.69 219 PHE A C 1
ATOM 1738 O O . PHE A 1 219 ? 16.119 17.050 2.593 1.00 88.69 219 PHE A O 1
ATOM 1745 N N . ALA A 1 220 ? 15.939 14.900 1.962 1.00 88.56 220 ALA A N 1
ATOM 1746 C CA . ALA A 1 220 ? 17.335 14.553 2.213 1.00 88.56 220 ALA A CA 1
ATOM 1747 C C . ALA A 1 220 ? 18.144 14.318 0.927 1.00 88.56 220 ALA A C 1
ATOM 1749 O O . ALA A 1 220 ? 19.267 13.826 1.015 1.00 88.56 220 ALA A O 1
ATOM 1750 N N . ASP A 1 221 ? 17.630 14.692 -0.248 1.00 87.44 221 ASP A N 1
ATOM 1751 C CA . ASP A 1 221 ? 18.269 14.483 -1.556 1.00 87.44 221 ASP A CA 1
ATOM 1752 C C . ASP A 1 221 ? 19.762 14.875 -1.584 1.00 87.44 221 ASP A C 1
ATOM 1754 O O . ASP A 1 221 ? 20.624 14.073 -1.952 1.00 87.44 221 ASP A O 1
ATOM 1758 N N . LYS A 1 222 ? 20.100 16.078 -1.109 1.00 87.44 222 LYS A N 1
ATOM 1759 C CA . LYS A 1 222 ? 21.475 16.600 -1.058 1.00 87.44 222 LYS A CA 1
ATOM 1760 C C . LYS A 1 222 ? 22.365 15.815 -0.095 1.00 87.44 222 LYS A C 1
ATOM 1762 O O . LYS A 1 222 ? 23.529 15.544 -0.402 1.00 87.44 222 LYS A O 1
ATOM 1767 N N . LEU A 1 223 ? 21.827 15.441 1.067 1.00 86.62 223 LEU A N 1
ATOM 1768 C CA . LEU A 1 223 ? 22.553 14.653 2.067 1.00 86.62 223 LEU A CA 1
ATOM 1769 C C . LEU A 1 223 ? 22.830 13.243 1.540 1.00 86.62 223 LEU A C 1
ATOM 1771 O O . LEU A 1 223 ? 23.965 12.776 1.605 1.00 86.62 223 LEU A O 1
ATOM 1775 N N . ILE A 1 224 ? 21.820 12.602 0.947 1.00 83.06 224 ILE A N 1
ATOM 1776 C CA . ILE A 1 224 ? 21.930 11.273 0.341 1.00 83.06 224 ILE A CA 1
ATOM 1777 C C . ILE A 1 224 ? 22.985 11.291 -0.766 1.00 83.06 224 ILE A C 1
ATOM 1779 O O . ILE A 1 224 ? 23.881 10.451 -0.751 1.00 83.06 224 ILE A O 1
ATOM 1783 N N . LYS A 1 225 ? 22.952 12.282 -1.669 1.00 83.06 225 LYS A N 1
ATOM 1784 C CA . LYS A 1 225 ? 23.943 12.424 -2.751 1.00 83.06 225 LYS A CA 1
ATOM 1785 C C . LYS A 1 225 ? 25.371 12.615 -2.271 1.00 83.06 225 LYS A C 1
ATOM 1787 O O . LYS A 1 225 ? 26.295 12.201 -2.964 1.00 83.06 225 LYS A O 1
ATOM 1792 N N . THR A 1 226 ? 25.549 13.239 -1.111 1.00 88.81 226 THR A N 1
ATOM 1793 C CA . THR A 1 226 ? 26.879 13.431 -0.523 1.00 88.81 226 THR A CA 1
ATOM 1794 C C . THR A 1 226 ? 27.480 12.098 -0.073 1.00 88.81 226 THR A C 1
ATOM 1796 O O . THR A 1 226 ? 28.684 11.897 -0.193 1.00 88.81 226 THR A O 1
ATOM 1799 N N . ILE A 1 227 ? 26.650 11.172 0.417 1.00 86.12 227 ILE A N 1
ATOM 1800 C CA . ILE A 1 227 ? 27.091 9.850 0.885 1.00 86.12 227 ILE A CA 1
ATOM 1801 C C . ILE A 1 227 ? 27.173 8.860 -0.284 1.00 86.12 227 ILE A C 1
ATOM 1803 O O . ILE A 1 227 ? 28.130 8.097 -0.390 1.00 86.12 227 ILE A O 1
ATOM 1807 N N . ILE A 1 228 ? 26.163 8.859 -1.159 1.00 81.06 228 ILE A N 1
ATOM 1808 C CA . ILE A 1 228 ? 26.013 7.910 -2.261 1.00 81.06 228 ILE A CA 1
ATOM 1809 C C . ILE A 1 228 ? 25.691 8.695 -3.544 1.00 81.06 228 ILE A C 1
ATOM 1811 O O . ILE A 1 228 ? 24.542 9.093 -3.750 1.00 81.06 228 ILE A O 1
ATOM 1815 N N . PRO A 1 229 ? 26.654 8.881 -4.466 1.00 82.38 229 PRO A N 1
ATOM 1816 C CA . PRO A 1 229 ? 26.453 9.628 -5.711 1.00 82.38 229 PRO A CA 1
ATOM 1817 C C . PRO A 1 229 ? 25.706 8.812 -6.786 1.00 82.38 229 PRO A C 1
ATOM 1819 O O . PRO A 1 229 ? 25.931 8.978 -7.983 1.00 82.38 229 PRO A O 1
ATOM 1822 N N . VAL A 1 230 ? 24.808 7.916 -6.377 1.00 82.19 230 VAL A N 1
ATOM 1823 C CA . VAL A 1 230 ? 23.941 7.131 -7.268 1.00 82.19 230 VAL A CA 1
ATOM 1824 C C . VAL A 1 230 ? 22.635 7.898 -7.492 1.00 82.19 230 VAL A C 1
ATOM 1826 O O . VAL A 1 230 ? 22.314 8.847 -6.777 1.00 82.19 230 VAL A O 1
ATOM 1829 N N . ASN A 1 231 ? 21.903 7.554 -8.547 1.00 85.88 231 ASN A N 1
ATOM 1830 C CA . ASN A 1 231 ? 20.593 8.125 -8.842 1.00 85.88 231 ASN A CA 1
ATOM 1831 C C . ASN A 1 231 ? 19.602 7.858 -7.687 1.00 85.88 231 ASN A C 1
ATOM 1833 O O . ASN A 1 231 ? 19.314 6.698 -7.387 1.00 85.88 231 ASN A O 1
ATOM 1837 N N . ILE A 1 232 ? 19.075 8.915 -7.060 1.00 86.50 232 ILE A N 1
ATOM 1838 C CA . ILE A 1 232 ? 18.179 8.813 -5.895 1.00 86.50 232 ILE A CA 1
ATOM 1839 C C . ILE A 1 232 ? 16.883 8.086 -6.256 1.00 86.50 232 ILE A C 1
ATOM 1841 O O . ILE A 1 232 ? 16.405 7.274 -5.470 1.00 86.50 232 ILE A O 1
ATOM 1845 N N . VAL A 1 233 ? 16.335 8.323 -7.452 1.00 84.94 233 VAL A N 1
ATOM 1846 C CA . VAL A 1 233 ? 15.093 7.673 -7.900 1.00 84.94 233 VAL A CA 1
ATOM 1847 C C . VAL A 1 233 ? 15.278 6.158 -7.971 1.00 84.94 233 VAL A C 1
ATOM 1849 O O . VAL A 1 233 ? 14.407 5.406 -7.541 1.00 84.94 233 VAL A O 1
ATOM 1852 N N . ILE A 1 234 ? 16.439 5.698 -8.447 1.00 83.12 234 ILE A N 1
ATOM 1853 C CA . ILE A 1 234 ? 16.767 4.266 -8.486 1.00 83.12 234 ILE A CA 1
ATOM 1854 C C . ILE A 1 234 ? 16.900 3.704 -7.068 1.00 83.12 234 ILE A C 1
ATOM 1856 O O . ILE A 1 234 ? 16.371 2.628 -6.794 1.00 83.12 234 ILE A O 1
ATOM 1860 N N . ILE A 1 235 ? 17.560 4.430 -6.159 1.00 84.12 235 ILE A N 1
ATOM 1861 C CA . ILE A 1 235 ? 17.679 4.019 -4.751 1.00 84.12 235 ILE A CA 1
ATOM 1862 C C . ILE A 1 235 ? 16.291 3.848 -4.123 1.00 84.12 235 ILE A C 1
ATOM 1864 O O . ILE A 1 235 ? 16.034 2.809 -3.520 1.00 84.12 235 ILE A O 1
ATOM 1868 N N . GLY A 1 236 ? 15.390 4.814 -4.310 1.00 85.62 236 GLY A N 1
ATOM 1869 C CA . GLY A 1 236 ? 14.016 4.739 -3.808 1.00 85.62 236 GLY A CA 1
ATOM 1870 C C . GLY A 1 236 ? 13.258 3.524 -4.313 1.00 85.62 236 GLY A C 1
ATOM 1871 O O . GLY A 1 236 ? 12.687 2.767 -3.533 1.00 85.62 236 GLY A O 1
ATOM 1872 N N . ILE A 1 237 ? 13.322 3.274 -5.624 1.00 83.50 237 ILE A N 1
ATOM 1873 C CA . ILE A 1 237 ? 12.697 2.091 -6.227 1.00 83.50 237 ILE A CA 1
ATOM 1874 C C . ILE A 1 237 ? 13.252 0.809 -5.595 1.00 83.50 237 ILE A C 1
ATOM 1876 O O . ILE A 1 237 ? 12.481 -0.080 -5.245 1.00 83.50 237 ILE A O 1
ATOM 1880 N N . VAL A 1 238 ? 14.570 0.711 -5.398 1.00 83.94 238 VAL A N 1
ATOM 1881 C CA . VAL A 1 238 ? 15.198 -0.466 -4.780 1.00 83.94 238 VAL A CA 1
ATOM 1882 C C . VAL A 1 238 ? 14.750 -0.645 -3.329 1.00 83.94 238 VAL A C 1
ATOM 1884 O O . VAL A 1 238 ? 14.376 -1.756 -2.952 1.00 83.94 238 VAL A O 1
ATOM 1887 N N . ILE A 1 239 ? 14.747 0.422 -2.525 1.00 84.75 239 ILE A N 1
ATOM 1888 C CA . ILE A 1 239 ? 14.288 0.385 -1.128 1.00 84.75 239 ILE A CA 1
ATOM 1889 C C . ILE A 1 239 ? 12.832 -0.078 -1.068 1.00 84.75 239 ILE A C 1
ATOM 1891 O O . ILE A 1 239 ? 12.507 -1.001 -0.315 1.00 84.75 239 ILE A O 1
ATOM 1895 N N . PHE A 1 240 ? 11.972 0.493 -1.910 1.00 84.69 240 PHE A N 1
ATOM 1896 C CA . PHE A 1 240 ? 10.571 0.112 -1.983 1.00 84.69 240 PHE A CA 1
ATOM 1897 C C . PHE A 1 240 ? 10.382 -1.343 -2.439 1.00 84.69 240 PHE A C 1
ATOM 1899 O O . PHE A 1 240 ? 9.582 -2.074 -1.854 1.00 84.69 240 PHE A O 1
ATOM 1906 N N . CYS A 1 241 ? 11.149 -1.811 -3.427 1.00 82.50 241 CYS A N 1
ATOM 1907 C CA . CYS A 1 241 ? 11.125 -3.208 -3.860 1.00 82.50 241 CYS A CA 1
ATOM 1908 C C . CYS A 1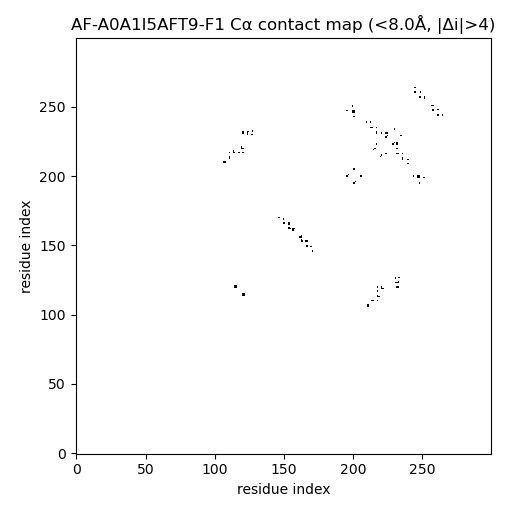 241 ? 11.556 -4.169 -2.743 1.00 82.50 241 CYS A C 1
ATOM 1910 O O . CYS A 1 241 ? 10.922 -5.210 -2.569 1.00 82.50 241 CYS A O 1
ATOM 1912 N N . ILE A 1 242 ? 12.593 -3.829 -1.968 1.00 85.25 242 ILE A N 1
ATOM 1913 C CA . ILE A 1 242 ? 13.038 -4.626 -0.814 1.00 85.25 242 ILE A CA 1
ATOM 1914 C C . ILE A 1 242 ? 11.938 -4.677 0.246 1.00 85.25 242 ILE A C 1
ATOM 1916 O O . ILE A 1 242 ? 11.586 -5.761 0.713 1.00 85.25 242 ILE A O 1
ATOM 1920 N N . TYR A 1 243 ? 11.359 -3.525 0.592 1.00 87.69 243 TYR A N 1
ATOM 1921 C CA . TYR A 1 243 ? 10.234 -3.446 1.520 1.00 87.69 243 TYR A CA 1
ATOM 1922 C C . TYR A 1 243 ? 9.059 -4.317 1.053 1.00 87.69 243 TYR A C 1
ATOM 1924 O O . TYR A 1 243 ? 8.569 -5.154 1.812 1.00 87.69 243 TYR A O 1
ATOM 1932 N N . SER A 1 244 ? 8.650 -4.172 -0.210 1.00 85.88 244 SER A N 1
ATOM 1933 C CA . SER A 1 244 ? 7.543 -4.922 -0.800 1.00 85.88 244 SER A CA 1
ATOM 1934 C C . SER A 1 244 ? 7.836 -6.431 -0.805 1.00 85.88 244 SER A C 1
ATOM 1936 O O . SER A 1 244 ? 6.979 -7.234 -0.439 1.00 85.88 244 SER A O 1
ATOM 1938 N N . ALA A 1 245 ? 9.060 -6.855 -1.116 1.00 82.69 245 ALA A N 1
ATOM 1939 C CA . ALA A 1 245 ? 9.427 -8.266 -1.042 1.00 82.69 245 ALA A CA 1
ATOM 1940 C C . ALA A 1 245 ? 9.351 -8.807 0.399 1.00 82.69 245 ALA A C 1
ATOM 1942 O O . ALA A 1 245 ? 8.704 -9.826 0.638 1.00 82.69 245 ALA A O 1
ATOM 1943 N N . LEU A 1 246 ? 9.955 -8.108 1.368 1.00 85.88 246 LEU A N 1
ATOM 1944 C CA . LEU A 1 246 ? 9.964 -8.517 2.778 1.00 85.88 246 LEU A CA 1
ATOM 1945 C C . LEU A 1 246 ? 8.554 -8.585 3.365 1.00 85.88 246 LEU A C 1
ATOM 1947 O O . LEU A 1 246 ? 8.202 -9.566 4.021 1.00 85.88 246 LEU A O 1
ATOM 1951 N N . ARG A 1 247 ? 7.729 -7.568 3.098 1.00 85.06 247 ARG A N 1
ATOM 1952 C CA . ARG A 1 247 ? 6.339 -7.527 3.554 1.00 85.06 247 ARG A CA 1
ATOM 1953 C C . ARG A 1 247 ? 5.540 -8.691 2.977 1.00 85.06 247 ARG A C 1
ATOM 1955 O O . ARG A 1 247 ? 4.837 -9.367 3.720 1.00 85.06 247 ARG A O 1
ATOM 1962 N N . GLY A 1 248 ? 5.723 -8.974 1.688 1.00 83.69 248 GLY A N 1
ATOM 1963 C CA . GLY A 1 248 ? 5.130 -10.140 1.037 1.00 83.69 248 GLY A CA 1
ATOM 1964 C C . GLY A 1 248 ? 5.493 -11.457 1.707 1.00 83.69 248 GLY A C 1
ATOM 1965 O O . GLY A 1 248 ? 4.616 -12.268 1.973 1.00 83.69 248 GLY A O 1
ATOM 1966 N N . VAL A 1 249 ? 6.776 -11.665 2.015 1.00 83.06 249 VAL A N 1
ATOM 1967 C CA . VAL A 1 249 ? 7.236 -12.895 2.678 1.00 83.06 249 VAL A CA 1
ATOM 1968 C C . VAL A 1 249 ? 6.600 -13.059 4.059 1.00 83.06 249 VAL A C 1
ATOM 1970 O O . VAL A 1 249 ? 6.206 -14.167 4.411 1.00 83.06 249 VAL A O 1
ATOM 1973 N N . ILE A 1 250 ? 6.482 -11.973 4.827 1.00 85.06 250 ILE A N 1
ATOM 1974 C CA . ILE A 1 250 ? 5.910 -12.006 6.180 1.00 85.06 250 ILE A CA 1
ATOM 1975 C C . ILE A 1 250 ? 4.409 -12.318 6.150 1.00 85.06 250 ILE A C 1
ATOM 1977 O O . ILE A 1 250 ? 3.923 -13.054 7.007 1.00 85.06 250 ILE A O 1
ATOM 1981 N N . GLU A 1 251 ? 3.669 -11.763 5.190 1.00 84.06 251 GLU A N 1
ATOM 1982 C CA . GLU A 1 251 ? 2.216 -11.947 5.123 1.00 84.06 251 GLU A CA 1
ATOM 1983 C C . GLU A 1 251 ? 1.784 -13.247 4.435 1.00 84.06 251 GLU A C 1
ATOM 1985 O O . GLU A 1 251 ? 0.716 -13.789 4.740 1.00 84.06 251 GLU A O 1
ATOM 1990 N N . MET A 1 252 ? 2.609 -13.794 3.541 1.00 81.50 252 MET A N 1
ATOM 1991 C CA . MET A 1 252 ? 2.340 -15.093 2.934 1.00 81.50 252 MET A CA 1
ATOM 1992 C C . MET A 1 252 ? 2.364 -16.200 3.986 1.00 81.50 252 MET A C 1
ATOM 1994 O O . MET A 1 252 ? 3.354 -16.395 4.684 1.00 81.50 252 MET A O 1
ATOM 1998 N N . LYS A 1 253 ? 1.289 -16.989 4.053 1.00 77.19 253 LYS A N 1
ATOM 1999 C CA . LYS A 1 253 ? 1.211 -18.170 4.930 1.00 77.19 253 LYS A CA 1
ATOM 2000 C C . LYS A 1 253 ? 1.805 -19.434 4.305 1.00 77.19 253 LYS A C 1
ATOM 2002 O O . LYS A 1 253 ? 2.169 -20.356 5.030 1.00 77.19 253 LYS A O 1
ATOM 2007 N N . ASP A 1 254 ? 1.881 -19.488 2.978 1.00 81.19 254 ASP A N 1
ATOM 2008 C CA . ASP A 1 254 ? 2.389 -20.639 2.235 1.00 81.19 254 ASP A CA 1
ATOM 2009 C C . ASP A 1 254 ? 3.902 -20.529 1.985 1.00 81.19 254 ASP A C 1
ATOM 2011 O O . ASP A 1 254 ? 4.384 -19.562 1.393 1.00 81.19 254 ASP A O 1
ATOM 2015 N N . LYS A 1 255 ? 4.652 -21.553 2.409 1.00 76.94 255 LYS A N 1
ATOM 2016 C CA . LYS A 1 255 ? 6.110 -21.619 2.243 1.00 76.94 255 LYS A CA 1
ATOM 2017 C C . LYS A 1 255 ? 6.537 -21.774 0.779 1.00 76.94 255 LYS A C 1
ATOM 2019 O O . LYS A 1 255 ? 7.619 -21.304 0.431 1.00 76.94 255 LYS A O 1
ATOM 2024 N N . ASP A 1 256 ? 5.719 -22.394 -0.076 1.00 74.12 256 ASP A N 1
ATOM 2025 C CA . ASP A 1 256 ? 6.034 -22.535 -1.507 1.00 74.12 256 ASP A CA 1
ATOM 2026 C C . ASP A 1 256 ? 5.902 -21.187 -2.236 1.00 74.12 256 ASP A C 1
ATOM 2028 O O . ASP A 1 256 ? 6.795 -20.779 -2.985 1.00 74.12 256 ASP A O 1
ATOM 2032 N N . ALA A 1 257 ? 4.841 -20.431 -1.937 1.00 73.50 257 ALA A N 1
ATOM 2033 C CA . ALA A 1 257 ? 4.677 -19.057 -2.409 1.00 73.50 257 ALA A CA 1
ATOM 2034 C C . ALA A 1 257 ? 5.815 -18.127 -1.940 1.00 73.50 257 ALA A C 1
ATOM 2036 O O . ALA A 1 257 ? 6.358 -17.372 -2.753 1.00 73.50 257 ALA A O 1
ATOM 2037 N N . GLN A 1 258 ? 6.240 -18.231 -0.672 1.00 73.25 258 GLN A N 1
ATOM 2038 C CA . GLN A 1 258 ? 7.391 -17.481 -0.147 1.00 73.25 258 GLN A CA 1
ATOM 2039 C C . GLN A 1 258 ? 8.680 -17.805 -0.915 1.00 73.25 258 GLN A C 1
ATOM 2041 O O . GLN A 1 258 ? 9.384 -16.893 -1.353 1.00 73.25 258 GLN A O 1
ATOM 2046 N N . TYR A 1 259 ? 8.978 -19.092 -1.127 1.00 71.38 259 TYR A N 1
ATOM 2047 C CA . TYR A 1 259 ? 10.166 -19.515 -1.870 1.00 71.38 259 TYR A CA 1
ATOM 2048 C C . TYR A 1 259 ? 10.135 -19.021 -3.321 1.00 71.38 259 TYR A C 1
ATOM 2050 O O . TYR A 1 259 ? 11.145 -18.530 -3.828 1.00 71.38 259 TYR A O 1
ATOM 2058 N N . LYS A 1 260 ? 8.976 -19.075 -3.989 1.00 74.50 260 LYS A N 1
ATOM 2059 C CA . LYS A 1 260 ? 8.792 -18.545 -5.351 1.00 74.50 260 LYS A CA 1
ATOM 2060 C C . LYS A 1 260 ? 8.982 -17.033 -5.436 1.00 74.50 260 LYS A C 1
ATOM 2062 O O . LYS A 1 260 ? 9.542 -16.556 -6.421 1.00 74.50 260 LYS A O 1
ATOM 2067 N N . LEU A 1 261 ? 8.545 -16.272 -4.431 1.00 71.19 261 LEU A N 1
ATOM 2068 C CA . LEU A 1 261 ? 8.769 -14.828 -4.404 1.00 71.19 261 LEU A CA 1
ATOM 2069 C C . LEU A 1 261 ? 10.246 -14.501 -4.164 1.00 71.19 261 LEU A C 1
ATOM 2071 O O . LEU A 1 261 ? 10.823 -13.731 -4.924 1.00 71.19 261 LEU A O 1
ATOM 2075 N N . VAL A 1 262 ? 10.878 -15.123 -3.166 1.00 67.62 262 VAL A N 1
ATOM 2076 C CA . VAL A 1 262 ? 12.298 -14.892 -2.849 1.00 67.62 262 VAL A CA 1
ATOM 2077 C C . VAL A 1 262 ? 13.197 -15.316 -4.011 1.00 67.62 262 VAL A C 1
ATOM 2079 O O . VAL A 1 262 ? 14.058 -14.546 -4.429 1.00 67.62 262 VAL A O 1
ATOM 2082 N N . SER A 1 263 ? 12.966 -16.496 -4.592 1.00 60.25 263 SER A N 1
ATOM 2083 C CA . SER A 1 263 ? 13.701 -16.950 -5.779 1.00 60.25 263 SER A CA 1
ATOM 2084 C C . SER A 1 263 ? 13.447 -16.049 -6.987 1.00 60.25 263 SER A C 1
ATOM 2086 O O . SER A 1 263 ? 14.398 -15.696 -7.674 1.00 60.25 263 SER A O 1
ATOM 2088 N N . GLY A 1 264 ? 12.211 -15.596 -7.217 1.00 65.56 264 GLY A N 1
ATOM 2089 C CA . GLY A 1 264 ? 11.887 -14.653 -8.289 1.00 65.56 264 GLY A CA 1
ATOM 2090 C C . GLY A 1 264 ? 12.575 -13.294 -8.130 1.00 65.56 264 GLY A C 1
ATOM 2091 O O . GLY A 1 264 ? 13.094 -12.756 -9.106 1.00 65.56 264 GLY A O 1
ATOM 2092 N N . VAL A 1 265 ? 12.641 -12.758 -6.908 1.00 63.44 265 VAL A N 1
ATOM 2093 C CA . VAL A 1 265 ? 13.348 -11.506 -6.592 1.00 63.44 265 VAL A CA 1
ATOM 2094 C C . VAL A 1 265 ? 14.856 -11.677 -6.788 1.00 63.44 265 VAL A C 1
ATOM 2096 O O . VAL A 1 265 ? 15.470 -10.871 -7.482 1.00 63.44 265 VAL A O 1
ATOM 2099 N N . ILE A 1 266 ? 15.448 -12.758 -6.273 1.00 55.47 266 ILE A N 1
ATOM 2100 C CA . ILE A 1 266 ? 16.877 -13.064 -6.447 1.00 55.47 266 ILE A CA 1
ATOM 2101 C C . ILE A 1 266 ? 17.224 -13.242 -7.932 1.00 55.47 266 ILE A C 1
ATOM 2103 O O . ILE A 1 266 ? 18.183 -12.643 -8.411 1.00 55.47 266 ILE A O 1
ATOM 2107 N N . VAL A 1 267 ? 16.424 -14.001 -8.686 1.00 54.94 267 VAL A N 1
ATOM 2108 C CA . VAL A 1 267 ? 16.610 -14.200 -10.133 1.00 54.94 267 VAL A CA 1
ATOM 2109 C C . VAL A 1 267 ? 16.429 -12.893 -10.903 1.00 54.94 267 VAL A C 1
ATOM 2111 O O . VAL A 1 267 ? 17.133 -12.682 -11.882 1.00 54.94 267 VAL A O 1
ATOM 2114 N N . SER A 1 268 ? 15.558 -11.984 -10.459 1.00 56.72 268 SER A N 1
ATOM 2115 C CA . SER A 1 268 ? 15.393 -10.665 -11.087 1.00 56.72 268 SER A CA 1
ATOM 2116 C C . SER A 1 268 ? 16.587 -9.745 -10.815 1.00 56.72 268 SER A C 1
ATOM 2118 O O . SER A 1 26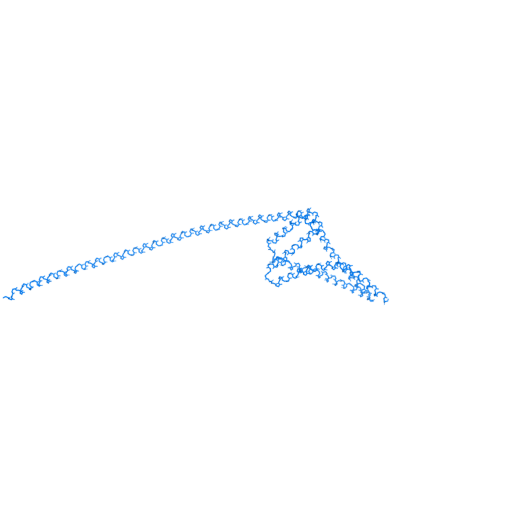8 ? 17.076 -9.105 -11.740 1.00 56.72 268 SER A O 1
ATOM 2120 N N . PHE A 1 269 ? 17.123 -9.719 -9.589 1.00 47.03 269 PHE A N 1
ATOM 2121 C CA . PHE A 1 269 ? 18.337 -8.954 -9.261 1.00 47.03 269 PHE A CA 1
ATOM 2122 C C . PHE A 1 269 ? 19.583 -9.508 -9.967 1.00 47.03 269 PHE A C 1
ATOM 2124 O O . PHE A 1 269 ? 20.375 -8.736 -10.506 1.00 47.03 269 PHE A O 1
ATOM 2131 N N . ILE A 1 270 ? 19.733 -10.836 -10.030 1.00 39.78 270 ILE A N 1
ATOM 2132 C CA . ILE A 1 270 ? 20.787 -11.491 -10.818 1.00 39.78 270 ILE A CA 1
ATOM 2133 C C . ILE A 1 270 ? 20.551 -11.243 -12.308 1.00 39.78 270 ILE A C 1
ATOM 2135 O O . ILE A 1 270 ? 21.497 -10.948 -13.019 1.00 39.78 270 ILE A O 1
ATOM 2139 N N . GLY A 1 271 ? 19.308 -11.289 -12.783 1.00 36.69 271 GLY A N 1
ATOM 2140 C CA . GLY A 1 271 ? 18.937 -11.034 -14.172 1.00 36.69 271 GLY A CA 1
ATOM 2141 C C . GLY A 1 271 ? 19.288 -9.622 -14.622 1.00 36.69 271 GLY A C 1
ATOM 2142 O O . GLY A 1 271 ? 19.884 -9.480 -15.682 1.00 36.69 271 GLY A O 1
ATOM 2143 N N . VAL A 1 272 ? 19.005 -8.602 -13.803 1.00 45.81 272 VAL A N 1
ATOM 2144 C CA . VAL A 1 272 ? 19.382 -7.194 -14.039 1.00 45.81 272 VAL A CA 1
ATOM 2145 C C . VAL A 1 272 ? 20.896 -6.994 -13.930 1.00 45.81 272 VAL A C 1
ATOM 2147 O O . VAL A 1 272 ? 21.483 -6.318 -14.769 1.00 45.81 272 VAL A O 1
ATOM 2150 N N . GLY A 1 273 ? 21.561 -7.625 -12.956 1.00 34.56 273 GLY A N 1
ATOM 2151 C CA . GLY A 1 273 ? 23.023 -7.591 -12.830 1.00 34.56 273 GLY A CA 1
ATOM 2152 C C . GLY A 1 273 ? 23.740 -8.272 -14.001 1.00 34.56 273 GLY A C 1
ATOM 2153 O O . GLY A 1 273 ? 24.731 -7.753 -14.505 1.00 34.56 273 GLY A O 1
ATOM 2154 N N . VAL A 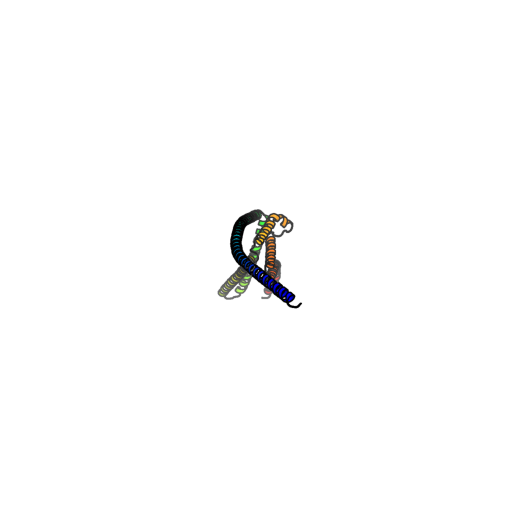1 274 ? 23.203 -9.394 -14.484 1.00 35.41 274 VAL A N 1
ATOM 2155 C CA . VAL A 1 274 ? 23.690 -10.148 -15.645 1.00 35.41 274 VAL A CA 1
ATOM 2156 C C . VAL A 1 274 ? 23.339 -9.436 -16.943 1.00 35.41 274 VAL A C 1
ATOM 2158 O O . VAL A 1 274 ? 24.173 -9.435 -17.830 1.00 35.41 274 VAL A O 1
ATOM 2161 N N . THR A 1 275 ? 22.188 -8.767 -17.076 1.00 40.22 275 THR A N 1
ATOM 2162 C CA . THR A 1 275 ? 21.929 -7.913 -18.252 1.00 40.22 275 THR A CA 1
ATOM 2163 C C . THR A 1 275 ? 22.812 -6.677 -18.245 1.00 40.22 275 THR A C 1
ATOM 2165 O O . THR A 1 275 ? 23.343 -6.357 -19.292 1.00 40.22 275 THR A O 1
ATOM 2168 N N . ALA A 1 276 ? 23.080 -6.035 -17.107 1.00 36.66 276 ALA A N 1
ATOM 2169 C CA . ALA A 1 276 ? 24.047 -4.937 -17.025 1.00 36.66 276 ALA A CA 1
ATOM 2170 C C . ALA A 1 276 ? 25.485 -5.396 -17.352 1.00 36.66 276 ALA A C 1
ATOM 2172 O O . ALA A 1 276 ? 26.201 -4.720 -18.091 1.00 36.66 276 ALA A O 1
ATOM 2173 N N . LEU A 1 277 ? 25.893 -6.581 -16.879 1.00 33.69 277 LEU A N 1
ATOM 2174 C CA . LEU A 1 277 ? 27.165 -7.217 -17.242 1.00 33.69 277 LEU A CA 1
ATOM 2175 C C . LEU A 1 277 ? 27.201 -7.663 -18.706 1.00 33.69 277 LEU A C 1
ATOM 2177 O O . LEU A 1 277 ? 28.227 -7.493 -19.348 1.00 33.69 277 LEU A O 1
ATOM 2181 N N . LEU A 1 278 ? 26.105 -8.182 -19.259 1.00 36.44 278 LEU A N 1
ATOM 2182 C CA . LEU A 1 278 ? 25.984 -8.542 -20.671 1.00 36.44 278 LEU A CA 1
ATOM 2183 C C . LEU A 1 278 ? 25.941 -7.299 -21.555 1.00 36.44 278 LEU A C 1
ATOM 2185 O O . LEU A 1 278 ? 26.535 -7.327 -22.613 1.00 36.44 278 LEU A O 1
ATOM 2189 N N . ILE A 1 279 ? 25.349 -6.186 -21.130 1.00 43.81 279 ILE A N 1
ATOM 2190 C CA . ILE A 1 279 ? 25.439 -4.894 -21.823 1.00 43.81 279 ILE A CA 1
ATOM 2191 C C . ILE A 1 279 ? 26.906 -4.440 -21.871 1.00 43.81 279 ILE A C 1
ATOM 2193 O O . ILE A 1 279 ? 27.391 -4.033 -22.925 1.00 43.81 279 ILE A O 1
ATOM 2197 N N . HIS A 1 280 ? 27.654 -4.614 -20.775 1.00 39.84 280 HIS A N 1
ATOM 2198 C CA . HIS A 1 280 ? 29.097 -4.360 -20.759 1.00 39.84 280 HIS A CA 1
ATOM 2199 C C . HIS A 1 280 ? 29.923 -5.383 -21.562 1.00 39.84 280 HIS A C 1
ATOM 2201 O O . HIS A 1 280 ? 30.928 -5.014 -22.165 1.00 39.84 280 HIS A O 1
ATOM 2207 N N . MET A 1 281 ? 29.511 -6.651 -21.611 1.00 38.78 281 MET A N 1
ATOM 2208 C CA . MET A 1 281 ? 30.228 -7.728 -22.301 1.00 38.78 281 MET A CA 1
ATOM 2209 C C . MET A 1 281 ? 29.862 -7.864 -23.783 1.00 38.78 281 MET A C 1
ATOM 2211 O O . MET A 1 281 ? 30.699 -8.314 -24.557 1.00 38.78 281 MET A O 1
ATOM 2215 N N . ILE A 1 282 ? 28.669 -7.462 -24.221 1.00 43.16 282 ILE A N 1
ATOM 2216 C CA . ILE A 1 282 ? 28.243 -7.454 -25.631 1.00 43.16 282 ILE A CA 1
ATOM 2217 C C . ILE A 1 282 ? 29.029 -6.385 -26.400 1.00 43.16 282 ILE A C 1
ATOM 2219 O O . ILE A 1 282 ? 29.449 -6.649 -27.525 1.00 43.16 282 ILE A O 1
ATOM 2223 N N . GLY A 1 283 ? 29.392 -5.268 -25.754 1.00 41.38 283 GLY A N 1
ATOM 2224 C CA . GLY A 1 283 ? 30.423 -4.360 -26.275 1.00 41.38 283 GLY A CA 1
ATOM 2225 C C . GLY A 1 283 ? 31.779 -5.046 -26.526 1.00 41.38 283 GLY A C 1
ATOM 2226 O O . GLY A 1 283 ? 32.517 -4.639 -27.417 1.00 41.38 283 GLY A O 1
ATOM 2227 N N . GLY A 1 284 ? 32.089 -6.130 -25.804 1.00 36.25 284 GLY A N 1
ATOM 2228 C CA . GLY A 1 284 ? 33.270 -6.975 -26.022 1.00 36.25 284 GLY A CA 1
ATOM 2229 C C . GLY A 1 284 ? 33.074 -8.100 -27.051 1.00 36.25 284 GLY A C 1
ATOM 2230 O O . GLY A 1 284 ? 34.010 -8.435 -27.776 1.00 36.25 284 GLY A O 1
ATOM 2231 N N . TRP A 1 285 ? 31.868 -8.661 -27.185 1.00 41.41 285 TRP A N 1
ATOM 2232 C CA . TRP A 1 285 ? 31.586 -9.714 -28.174 1.00 41.41 285 TRP A CA 1
ATOM 2233 C C . TRP A 1 285 ? 31.522 -9.185 -29.609 1.00 41.41 285 TRP A C 1
ATOM 2235 O O . TRP A 1 285 ? 31.952 -9.889 -30.522 1.00 41.41 285 TRP A O 1
ATOM 2245 N N . VAL A 1 286 ? 31.099 -7.933 -29.820 1.00 42.44 286 VAL A N 1
ATOM 2246 C CA . VAL A 1 286 ? 31.197 -7.274 -31.138 1.00 42.44 286 VAL A CA 1
ATOM 2247 C C . VAL A 1 286 ? 32.664 -7.157 -31.590 1.00 42.44 286 VAL A C 1
ATOM 2249 O O . VAL A 1 286 ? 32.956 -7.300 -32.775 1.00 42.44 286 VAL A O 1
ATOM 2252 N N . ILE A 1 287 ? 33.613 -7.020 -30.655 1.00 43.97 287 ILE A N 1
ATOM 2253 C CA . ILE A 1 287 ? 35.058 -6.978 -30.946 1.00 43.97 287 ILE A CA 1
ATOM 2254 C C . ILE A 1 287 ? 35.627 -8.385 -31.222 1.00 43.97 287 ILE A C 1
ATOM 2256 O O . ILE A 1 287 ? 36.511 -8.533 -32.064 1.00 43.97 287 ILE A O 1
ATOM 2260 N N . LEU A 1 288 ? 35.094 -9.435 -30.584 1.00 39.38 288 LEU A N 1
ATOM 2261 C CA . LEU A 1 288 ? 35.526 -10.829 -30.787 1.00 39.38 288 LEU A CA 1
ATOM 2262 C C . LEU A 1 288 ? 34.864 -11.546 -31.975 1.00 39.38 288 LEU A C 1
ATOM 2264 O O . LEU A 1 288 ? 35.391 -12.561 -32.423 1.00 39.38 288 LEU A O 1
ATOM 2268 N N . ALA A 1 289 ? 33.746 -11.045 -32.509 1.00 38.56 289 ALA A N 1
ATOM 2269 C CA . ALA A 1 289 ? 33.097 -11.606 -33.700 1.00 38.56 289 ALA A CA 1
ATOM 2270 C C . ALA A 1 289 ? 33.668 -11.052 -35.024 1.00 38.56 289 ALA A C 1
ATOM 2272 O O . ALA A 1 289 ? 33.587 -11.716 -36.061 1.00 38.56 289 ALA A O 1
ATOM 2273 N N . LEU A 1 290 ? 34.310 -9.877 -34.988 1.00 39.25 290 LEU A N 1
ATOM 2274 C CA . LEU A 1 290 ? 34.972 -9.254 -36.144 1.00 39.25 290 LEU A CA 1
ATOM 2275 C C . LEU A 1 290 ? 36.096 -10.108 -36.786 1.00 39.25 290 LEU A C 1
ATOM 2277 O O . LEU A 1 290 ? 36.194 -10.101 -38.014 1.00 39.25 290 LEU A O 1
ATOM 2281 N N . PRO A 1 291 ? 36.893 -10.912 -36.051 1.00 44.53 291 PRO A N 1
ATOM 2282 C CA . PRO A 1 291 ? 37.883 -11.811 -36.652 1.00 44.53 291 PRO A CA 1
ATOM 2283 C C . PRO A 1 291 ? 37.282 -13.081 -37.279 1.00 44.53 291 PRO A C 1
ATOM 2285 O O . PRO A 1 291 ? 37.854 -13.619 -38.225 1.00 44.53 291 PRO A O 1
ATOM 2288 N N . PHE A 1 292 ? 36.133 -13.573 -36.794 1.00 40.81 292 PHE A N 1
ATOM 2289 C CA . PHE A 1 292 ? 35.530 -14.814 -37.308 1.00 40.81 292 PHE A CA 1
ATOM 2290 C C . PHE A 1 292 ? 34.704 -14.593 -38.580 1.00 40.81 292 PHE A C 1
ATOM 2292 O O . PHE A 1 292 ? 34.707 -15.455 -39.459 1.00 40.81 292 PHE A O 1
ATOM 2299 N N . ALA A 1 293 ? 34.085 -13.419 -38.741 1.00 37.56 293 ALA A N 1
ATOM 2300 C CA . ALA A 1 293 ? 33.455 -13.034 -40.005 1.00 37.56 293 ALA A CA 1
ATOM 2301 C C . ALA A 1 293 ? 34.489 -12.823 -41.133 1.00 37.56 293 ALA A C 1
ATOM 2303 O O . ALA A 1 293 ? 34.227 -13.171 -42.282 1.00 37.56 293 ALA A O 1
ATOM 2304 N N . GLY A 1 294 ? 35.695 -12.336 -40.808 1.00 39.22 294 GLY A N 1
ATOM 2305 C CA . GLY A 1 294 ? 36.789 -12.184 -41.777 1.00 39.22 294 GLY A CA 1
ATOM 2306 C C . GLY A 1 294 ? 37.388 -13.508 -42.271 1.00 39.22 294 GLY A C 1
ATOM 2307 O O . GLY A 1 294 ? 37.904 -13.571 -43.385 1.00 39.22 294 GLY A O 1
ATOM 2308 N N . LEU A 1 295 ? 37.284 -14.589 -41.488 1.00 38.31 295 LEU A N 1
ATOM 2309 C CA . LEU A 1 295 ? 37.887 -15.886 -41.825 1.00 38.31 295 LEU A CA 1
ATOM 2310 C C . LEU A 1 295 ? 37.048 -16.720 -42.809 1.00 38.31 295 LEU A C 1
ATOM 2312 O O . LEU A 1 295 ? 37.598 -17.574 -43.501 1.00 38.31 295 LEU A O 1
ATOM 2316 N N . PHE A 1 296 ? 35.743 -16.443 -42.920 1.00 41.00 296 PHE A N 1
ATOM 2317 C CA . PHE A 1 296 ? 34.863 -17.061 -43.922 1.00 41.00 296 PHE A CA 1
ATOM 2318 C C . PHE A 1 296 ? 34.849 -16.323 -45.269 1.00 41.00 296 PHE A C 1
ATOM 2320 O O . PHE A 1 296 ? 34.458 -16.913 -46.271 1.00 41.00 296 PHE A O 1
ATOM 2327 N N . ILE A 1 297 ? 35.322 -15.073 -45.320 1.00 44.78 297 ILE A N 1
ATOM 2328 C CA . ILE A 1 297 ? 35.390 -14.273 -46.557 1.00 44.78 297 ILE A CA 1
ATOM 2329 C C . ILE A 1 297 ? 36.701 -14.521 -47.335 1.00 44.78 297 ILE A C 1
ATOM 2331 O O . ILE A 1 297 ? 36.769 -14.243 -48.525 1.00 44.78 297 ILE A O 1
ATOM 2335 N N . LEU A 1 298 ? 37.732 -15.109 -46.714 1.00 38.84 298 LEU A N 1
ATOM 2336 C CA . LEU A 1 298 ? 39.039 -15.371 -47.349 1.00 38.84 298 LEU A CA 1
ATOM 2337 C C . LEU A 1 298 ? 39.227 -16.803 -47.894 1.00 38.84 298 LEU A C 1
ATOM 2339 O O . LEU A 1 298 ? 40.340 -17.171 -48.269 1.00 38.84 298 LEU A O 1
ATOM 2343 N N . LYS A 1 299 ? 38.172 -17.628 -47.942 1.00 41.16 299 LYS A N 1
ATOM 2344 C CA . LYS A 1 299 ? 38.231 -19.005 -48.482 1.00 41.16 299 LYS A CA 1
ATOM 2345 C C . LYS A 1 299 ? 37.145 -19.353 -49.516 1.00 41.16 299 LYS A C 1
ATOM 2347 O O . LYS A 1 299 ? 36.990 -20.533 -49.826 1.00 41.16 299 LYS A O 1
ATOM 2352 N N . GLY A 1 300 ? 36.430 -18.358 -50.043 1.00 39.38 300 GLY A N 1
ATOM 2353 C CA . GLY A 1 300 ? 35.505 -18.493 -51.177 1.00 39.38 300 GLY A CA 1
ATOM 2354 C C . GLY A 1 300 ? 36.068 -17.839 -52.425 1.00 39.38 300 GLY A C 1
ATOM 2355 O O . GLY A 1 300 ? 36.572 -16.705 -52.283 1.00 39.38 300 GLY A O 1
#